Protein AF-A0A8S3GYL7-F1 (afdb_monomer)

Secondary structure (DSSP, 8-state):
------------SS---------PPTT----TT----TTSSS----HHHHHHHHHTTEE---S---HHHHHHHHHHHHTT-EE-SPPP---PPPPPS-S-EEEEPPTTSHHHHHHHHHHHHH-TT------EEEE-HHHHHHHHHHHHHHHHHSGGG---EEEEEEE--HHHHHHHHHH---GGGS-TT-TT-SS---BSSHHHHHTTS-TTSSS--EEEEEEE--

Solvent-accessible surface area (backbone atoms only — not comparable to full-atom values): 14310 Å² total; per-residue (Å²): 134,78,82,76,70,70,77,68,75,83,75,72,90,53,86,80,72,89,64,96,74,82,85,83,56,94,94,63,87,80,71,96,68,71,80,77,64,72,86,51,84,92,51,88,79,52,71,67,56,52,55,49,30,56,76,68,34,39,46,70,45,67,47,74,85,44,78,68,50,49,55,44,54,51,54,40,43,74,71,65,30,40,81,47,81,75,73,35,68,68,76,78,77,77,77,78,96,70,68,54,48,78,43,77,52,54,80,82,37,70,69,43,45,57,53,49,51,58,40,45,77,61,40,68,95,58,81,85,90,79,52,65,50,77,48,29,68,70,59,50,52,52,50,52,53,51,44,55,57,47,6,72,76,25,76,92,58,38,26,49,75,41,74,27,23,32,35,38,44,65,90,50,46,66,57,37,68,67,70,43,90,56,74,92,75,31,51,80,82,40,96,89,46,74,46,86,73,69,26,85,51,48,54,71,16,53,78,43,27,39,86,89,46,100,70,70,55,66,47,79,41,82,44,72,65,89

Radius of gyration: 22.15 Å; Cα contacts (8 Å, |Δi|>4): 224; chains: 1; bounding box: 51×46×62 Å

Nearest PDB structures (foldseek):
  8xpx-assembly1_A  TM=9.193E-01  e=4.518E-09  Homo sapiens
  2pqf-assembly3_C  TM=9.338E-01  e=8.080E-09  Homo sapiens
  2pqf-assembly8_B  TM=9.238E-01  e=9.807E-09  Homo sapiens
  2pqf-assembly8_D-3  TM=9.269E-01  e=2.271E-08  Homo sapiens
  2pqf-assembly7_F-2  TM=9.349E-01  e=3.569E-08  Homo sapiens

InterPro domains:
  IPR012317 Poly(ADP-ribose) polymerase, catalytic domain [PF00644] (109-226)
  IPR012317 Poly(ADP-ribose) polymerase, catalytic domain [PS51059] (86-226)
  IPR051712 Mono-ADP-ribosyltransferase and antiviral protein [PTHR45740] (99-226)

Organism: NCBI:txid392030

pLDDT: mean 70.89, std 21.78, range [25.23, 95.62]

Foldseek 3Di:
DDPPDQPDQCPPVDDPPPPVDDDDDPPDPDPPDDPDPCPDPPDDQDPVNVVVLVVVLEDEAAADDDPVNVVVVVVSVVVVHYYDDDHHHDPPDDPDDPQKDKDWDDCPDPVNVVVQVLCCVQPVVDDDPTDIDMDGPVVVVSVVVSLQVCLVVDPPSGLPKDWWKAAAEPVCVVVCSRPNDDQVPFDCPDPSHRDGDTHSRVVVRVVRWDPPDPDTDMDTDIDRRD

Structure (mmCIF, N/CA/C/O backbone):
data_AF-A0A8S3GYL7-F1
#
_entry.id   AF-A0A8S3GYL7-F1
#
loop_
_atom_site.group_PDB
_atom_site.id
_atom_site.type_symbol
_atom_site.label_atom_id
_atom_site.label_alt_id
_atom_site.label_comp_id
_atom_site.label_asym_id
_atom_site.label_entity_id
_atom_site.label_seq_id
_atom_site.pdbx_PDB_ins_code
_atom_site.Cartn_x
_atom_site.Cartn_y
_atom_site.Cartn_z
_atom_site.occupancy
_atom_site.B_iso_or_equiv
_atom_site.auth_seq_id
_atom_site.auth_comp_id
_atom_site.auth_asym_id
_atom_site.auth_atom_id
_atom_site.pdbx_PDB_model_num
ATOM 1 N N . MET A 1 1 ? 0.803 29.442 -0.361 1.00 32.25 1 MET A N 1
ATOM 2 C CA . MET A 1 1 ? -0.085 28.370 0.148 1.00 32.25 1 MET A CA 1
ATOM 3 C C . MET A 1 1 ? 0.409 27.165 -0.595 1.00 32.25 1 MET A C 1
ATOM 5 O O . MET A 1 1 ? 0.014 26.937 -1.732 1.00 32.25 1 MET A O 1
ATOM 9 N N . ASP A 1 2 ? 1.463 26.591 -0.039 1.00 25.23 2 ASP A N 1
ATOM 10 C CA . ASP A 1 2 ? 2.398 25.800 -0.818 1.00 25.23 2 ASP A CA 1
ATOM 11 C C . ASP A 1 2 ? 1.868 24.379 -0.804 1.00 25.23 2 ASP A C 1
ATOM 13 O O . ASP A 1 2 ? 1.655 23.789 0.256 1.00 25.23 2 ASP A O 1
ATOM 17 N N . LEU A 1 3 ? 1.523 23.897 -1.996 1.00 25.89 3 LEU A N 1
ATOM 18 C CA . LEU A 1 3 ? 1.109 22.525 -2.214 1.00 25.89 3 LEU A CA 1
ATOM 19 C C . LEU A 1 3 ? 2.332 21.658 -1.897 1.00 25.89 3 LEU A C 1
ATOM 21 O O . LEU A 1 3 ? 3.248 21.543 -2.706 1.00 25.89 3 LEU A O 1
ATOM 25 N N . ILE A 1 4 ? 2.375 21.115 -0.685 1.00 29.58 4 ILE A N 1
ATOM 26 C CA . ILE A 1 4 ? 3.320 20.064 -0.333 1.00 29.58 4 ILE A CA 1
ATOM 27 C C . ILE A 1 4 ? 2.782 18.814 -1.020 1.00 29.58 4 ILE A C 1
ATOM 29 O O . ILE A 1 4 ? 1.826 18.194 -0.552 1.00 29.58 4 ILE A O 1
ATOM 33 N N . GLU A 1 5 ? 3.333 18.499 -2.189 1.00 27.61 5 GLU A N 1
ATOM 34 C CA . GLU A 1 5 ? 3.148 17.178 -2.774 1.00 27.61 5 GLU A CA 1
ATOM 35 C C . GLU A 1 5 ? 3.729 16.161 -1.782 1.00 27.61 5 GLU A C 1
ATOM 37 O O . GLU A 1 5 ? 4.858 16.359 -1.320 1.00 27.61 5 GLU A O 1
ATOM 42 N N . PRO A 1 6 ? 2.995 15.098 -1.402 1.00 29.91 6 PRO A N 1
ATOM 43 C CA . PRO A 1 6 ? 3.592 14.024 -0.628 1.00 29.91 6 PRO A CA 1
ATOM 44 C C . PRO A 1 6 ? 4.775 13.522 -1.441 1.00 29.91 6 PRO A C 1
ATOM 46 O O . PRO A 1 6 ? 4.604 13.098 -2.585 1.00 29.91 6 PRO A O 1
ATOM 49 N N . HIS A 1 7 ? 5.970 13.670 -0.873 1.00 35.47 7 HIS A N 1
ATOM 50 C CA . HIS A 1 7 ? 7.217 13.379 -1.550 1.00 35.47 7 HIS A CA 1
ATOM 51 C C . HIS A 1 7 ? 7.164 11.919 -1.993 1.00 35.47 7 HIS A C 1
ATOM 53 O O . HIS A 1 7 ? 7.327 10.988 -1.201 1.00 35.47 7 HIS A O 1
ATOM 59 N N . THR A 1 8 ? 6.859 11.722 -3.276 1.00 31.64 8 THR A N 1
ATOM 60 C CA . THR A 1 8 ? 6.954 10.429 -3.931 1.00 31.64 8 THR A CA 1
ATOM 61 C C . THR A 1 8 ? 8.363 9.959 -3.645 1.00 31.64 8 THR A C 1
ATOM 63 O O . THR A 1 8 ? 9.315 10.715 -3.872 1.00 31.64 8 THR A O 1
ATOM 66 N N . ALA A 1 9 ? 8.493 8.761 -3.075 1.00 31.28 9 ALA A N 1
ATOM 67 C CA . ALA A 1 9 ? 9.788 8.156 -2.849 1.00 31.28 9 ALA A CA 1
ATOM 68 C C . ALA A 1 9 ? 10.647 8.395 -4.098 1.00 31.28 9 ALA A C 1
ATOM 70 O O . ALA A 1 9 ? 10.185 8.086 -5.200 1.00 31.28 9 ALA A O 1
ATOM 71 N N . LEU A 1 10 ? 11.834 8.997 -3.934 1.00 33.66 10 LEU A N 1
ATOM 72 C CA . LEU A 1 10 ? 12.863 9.097 -4.968 1.00 33.66 10 LEU A CA 1
ATOM 73 C C . LEU A 1 10 ? 13.193 7.680 -5.462 1.00 33.66 10 LEU A C 1
ATOM 75 O O . LEU A 1 10 ? 14.152 7.044 -5.051 1.00 33.66 10 LEU A O 1
ATOM 79 N N . THR A 1 11 ? 12.349 7.173 -6.348 1.00 34.12 11 THR A N 1
ATOM 80 C CA . THR A 1 11 ? 12.606 6.062 -7.261 1.00 34.12 11 THR A CA 1
ATOM 81 C C . THR A 1 11 ? 13.329 6.573 -8.511 1.00 34.12 11 THR A C 1
ATOM 83 O O . THR A 1 11 ? 13.674 5.800 -9.401 1.00 34.12 11 THR A O 1
ATOM 86 N N . HIS A 1 12 ? 13.602 7.881 -8.555 1.00 32.59 12 HIS A N 1
ATOM 87 C CA . HIS A 1 12 ? 14.299 8.583 -9.618 1.00 32.59 12 HIS A CA 1
ATOM 88 C C . HIS A 1 12 ? 15.778 8.812 -9.271 1.00 32.59 12 HIS A C 1
ATOM 90 O O . HIS A 1 12 ? 16.279 9.928 -9.324 1.00 32.59 12 HIS A O 1
ATOM 96 N N . ASP A 1 13 ? 16.508 7.741 -8.969 1.00 27.52 13 ASP A N 1
ATOM 97 C CA . ASP A 1 13 ? 17.937 7.640 -9.303 1.00 27.52 13 ASP A CA 1
ATOM 98 C C . ASP A 1 13 ? 18.134 7.112 -10.741 1.00 27.52 13 ASP A C 1
ATOM 100 O O . ASP A 1 13 ? 19.241 6.774 -11.162 1.00 27.52 13 ASP A O 1
ATOM 104 N N . ARG A 1 14 ? 17.050 7.028 -11.524 1.00 31.22 14 ARG A N 1
ATOM 105 C CA . ARG A 1 14 ? 17.022 6.361 -12.824 1.00 31.22 14 ARG A CA 1
ATOM 106 C C . ARG A 1 14 ? 16.594 7.312 -13.918 1.00 31.22 14 ARG A C 1
ATOM 108 O O . ARG A 1 14 ? 15.507 7.878 -13.891 1.00 31.22 14 ARG A O 1
ATOM 115 N N . ILE A 1 15 ? 17.481 7.431 -14.898 1.00 29.22 15 ILE A N 1
ATOM 116 C CA . ILE A 1 15 ? 17.220 8.023 -16.203 1.00 29.22 15 ILE A CA 1
ATOM 117 C C . ILE A 1 15 ? 15.979 7.334 -16.781 1.00 29.22 15 ILE A C 1
ATOM 119 O O . ILE A 1 15 ? 16.032 6.165 -17.171 1.00 29.22 15 ILE A O 1
ATOM 123 N N . ASP A 1 16 ? 14.865 8.059 -16.821 1.00 29.91 16 ASP A N 1
ATOM 124 C CA . ASP A 1 16 ? 13.657 7.638 -17.516 1.00 29.91 16 ASP A CA 1
ATOM 125 C C . ASP A 1 16 ? 13.911 7.754 -19.023 1.00 29.91 16 ASP A C 1
ATOM 127 O O . ASP A 1 16 ? 13.745 8.804 -19.653 1.00 29.91 16 ASP A O 1
ATOM 131 N N . PHE A 1 17 ? 14.392 6.668 -19.626 1.00 32.06 17 PHE A N 1
ATOM 132 C CA . PHE A 1 17 ? 14.281 6.533 -21.066 1.00 32.06 17 PHE A CA 1
ATOM 133 C C . PHE A 1 17 ? 12.813 6.295 -21.373 1.00 32.06 17 PHE A C 1
ATOM 135 O O . PHE A 1 17 ? 12.318 5.175 -21.244 1.00 32.06 17 PHE A O 1
ATOM 142 N N . ASN A 1 18 ? 12.144 7.345 -21.847 1.00 32.38 18 ASN A N 1
ATOM 143 C CA . ASN A 1 18 ? 10.814 7.271 -22.429 1.00 32.38 18 ASN A CA 1
ATOM 144 C C . ASN A 1 18 ? 10.828 6.349 -23.663 1.00 32.38 18 ASN A C 1
ATOM 146 O O . ASN A 1 18 ? 10.881 6.771 -24.821 1.00 32.38 18 ASN A O 1
ATOM 150 N N . LEU A 1 19 ? 10.797 5.047 -23.406 1.00 35.66 19 LEU A N 1
ATOM 151 C CA . LEU A 1 19 ? 10.723 3.991 -24.393 1.00 35.66 19 LEU A CA 1
ATOM 152 C C . LEU A 1 19 ? 9.333 3.373 -24.416 1.00 35.66 19 LEU A C 1
ATOM 154 O O . LEU A 1 19 ? 9.230 2.274 -24.924 1.00 35.66 19 LEU A O 1
ATOM 158 N N . ASN A 1 20 ? 8.266 4.056 -23.983 1.00 31.64 20 ASN A N 1
ATOM 159 C CA . ASN A 1 20 ? 6.863 3.840 -24.397 1.00 31.64 20 ASN A CA 1
ATOM 160 C C . ASN A 1 20 ? 6.513 2.413 -24.875 1.00 31.64 20 ASN A C 1
ATOM 162 O O . ASN A 1 20 ? 6.074 2.192 -26.008 1.00 31.64 20 ASN A O 1
ATOM 166 N N . ASN A 1 21 ? 6.816 1.431 -24.041 1.00 35.00 21 ASN A N 1
ATOM 167 C CA . ASN A 1 21 ? 6.698 0.005 -24.262 1.00 35.00 21 ASN A CA 1
ATOM 168 C C . ASN A 1 21 ? 6.067 -0.502 -23.000 1.00 35.00 21 ASN A C 1
ATOM 170 O O . ASN A 1 21 ? 6.659 -0.249 -21.963 1.00 35.00 21 ASN A O 1
ATOM 174 N N . LEU A 1 22 ? 4.944 -1.197 -23.094 1.00 30.77 22 LEU A N 1
ATOM 175 C CA . LEU A 1 22 ? 4.591 -2.359 -22.279 1.00 30.77 22 LEU A CA 1
ATOM 176 C C . LEU A 1 22 ? 3.083 -2.557 -22.407 1.00 30.77 22 LEU A C 1
ATOM 178 O O . LEU A 1 22 ? 2.284 -1.699 -22.048 1.00 30.77 22 LEU A O 1
ATOM 182 N N . TYR A 1 23 ? 2.709 -3.713 -22.938 1.00 34.12 23 TYR A N 1
ATOM 183 C CA . TYR A 1 23 ? 1.432 -4.335 -22.622 1.00 34.12 23 TYR A CA 1
ATOM 184 C C . TYR A 1 23 ? 1.728 -5.499 -21.655 1.00 34.12 23 TYR A C 1
ATOM 186 O O . TYR A 1 23 ? 2.838 -6.042 -21.645 1.00 34.12 23 TYR A O 1
ATOM 194 N N . VAL A 1 24 ? 0.741 -5.857 -20.835 1.00 31.69 24 VAL A N 1
ATOM 195 C CA . VAL A 1 24 ? 0.846 -6.824 -19.730 1.00 31.69 24 VAL A CA 1
ATOM 196 C C . VAL A 1 24 ? 0.294 -8.189 -20.157 1.00 31.69 24 VAL A C 1
ATOM 198 O O . VAL A 1 24 ? -0.783 -8.263 -20.750 1.00 31.69 24 VAL A O 1
ATOM 201 N N . LYS A 1 25 ? 0.985 -9.286 -19.806 1.00 32.44 25 LYS A N 1
ATOM 202 C CA . LYS A 1 25 ? 0.444 -10.656 -19.883 1.00 32.44 25 LYS A CA 1
ATOM 203 C C . LYS A 1 25 ? -0.016 -11.101 -18.492 1.00 32.44 25 LYS A C 1
ATOM 205 O O . LYS A 1 25 ? 0.703 -10.941 -17.509 1.00 32.44 25 LYS A O 1
ATOM 210 N N . ARG A 1 26 ? -1.220 -11.675 -18.406 1.00 33.06 26 ARG A N 1
ATOM 211 C CA . ARG A 1 26 ? -1.809 -12.187 -17.155 1.00 33.06 26 ARG A CA 1
ATOM 212 C C . ARG A 1 26 ? -0.868 -13.220 -16.513 1.00 33.06 26 ARG A C 1
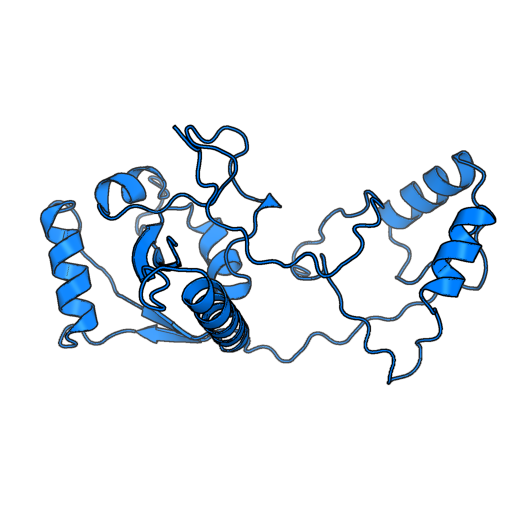ATOM 214 O O . ARG A 1 26 ? -0.527 -14.203 -17.165 1.00 33.06 26 ARG A O 1
ATOM 221 N N . GLY A 1 27 ? -0.457 -12.985 -15.265 1.00 35.78 27 GLY A N 1
ATOM 222 C CA . GLY A 1 27 ? 0.468 -13.847 -14.509 1.00 35.78 27 GLY A CA 1
ATOM 223 C C . GLY A 1 27 ? 1.942 -13.413 -14.518 1.00 35.78 27 GLY A C 1
ATOM 224 O O . GLY A 1 27 ? 2.747 -14.039 -13.841 1.00 35.78 27 GLY A O 1
ATOM 225 N N . PHE A 1 28 ? 2.292 -12.343 -15.239 1.00 35.03 28 PHE A N 1
ATOM 226 C CA . PHE A 1 28 ? 3.617 -11.709 -15.224 1.00 35.03 28 PHE A CA 1
ATOM 227 C C . PHE A 1 28 ? 3.469 -10.240 -14.810 1.00 35.03 28 PHE A C 1
ATOM 229 O O . PHE A 1 28 ? 3.499 -9.327 -15.633 1.00 35.03 28 PHE A O 1
ATOM 236 N N . THR A 1 29 ? 3.249 -10.000 -13.524 1.00 35.56 29 THR A N 1
ATOM 237 C CA . THR A 1 29 ? 3.203 -8.651 -12.950 1.00 35.56 29 THR A CA 1
ATOM 238 C C . THR A 1 29 ? 4.415 -8.475 -12.058 1.00 35.56 29 THR A C 1
ATOM 240 O O . THR A 1 29 ? 4.364 -8.962 -10.933 1.00 35.56 29 THR A O 1
ATOM 243 N N . ARG A 1 30 ? 5.490 -7.837 -12.570 1.00 35.19 30 ARG A N 1
ATOM 244 C CA . ARG A 1 30 ? 6.454 -7.039 -11.769 1.00 35.19 30 ARG A CA 1
ATOM 245 C C . ARG A 1 30 ? 7.629 -6.357 -12.503 1.00 35.19 30 ARG A C 1
ATOM 247 O O . ARG A 1 30 ? 8.610 -6.012 -11.861 1.00 35.19 30 ARG A O 1
ATOM 254 N N . GLU A 1 31 ? 7.582 -6.109 -13.813 1.00 38.00 31 GLU A N 1
ATOM 255 C CA . GLU A 1 31 ? 8.812 -5.724 -14.549 1.00 38.00 31 GLU A CA 1
ATOM 256 C C . GLU A 1 31 ? 8.799 -4.339 -15.198 1.00 38.00 31 GLU A C 1
ATOM 258 O O . GLU A 1 31 ? 9.420 -4.119 -16.232 1.00 38.00 31 GLU A O 1
ATOM 263 N N . LEU A 1 32 ? 8.183 -3.353 -14.550 1.00 31.11 32 LEU A N 1
ATOM 264 C CA . LEU A 1 32 ? 8.436 -1.941 -14.871 1.00 31.11 32 LEU A CA 1
ATOM 265 C C . LEU A 1 32 ? 9.698 -1.403 -14.169 1.00 31.11 32 LEU A C 1
ATOM 267 O O . LEU A 1 32 ? 9.751 -0.277 -13.693 1.00 31.11 32 LEU A O 1
ATOM 271 N N . GLY A 1 33 ? 10.726 -2.240 -14.096 1.00 33.81 33 GLY A N 1
ATOM 272 C CA . GLY A 1 33 ? 11.957 -1.946 -13.380 1.00 33.81 33 GLY A CA 1
ATOM 273 C C . GLY A 1 33 ? 12.752 -3.210 -13.107 1.00 33.81 33 GLY A C 1
ATOM 274 O O . GLY A 1 33 ? 13.128 -3.457 -11.965 1.00 33.81 33 GLY A O 1
ATOM 275 N N . GLN A 1 34 ? 13.001 -4.041 -14.122 1.00 34.59 34 GLN A N 1
ATOM 276 C CA . GLN A 1 34 ? 14.020 -5.070 -13.943 1.00 34.59 34 GLN A CA 1
ATOM 277 C C . GLN A 1 34 ? 15.382 -4.390 -13.777 1.00 34.59 34 GLN A C 1
ATOM 279 O O . GLN A 1 34 ? 15.879 -3.711 -14.673 1.00 34.59 34 GLN A O 1
ATOM 284 N N . ARG A 1 35 ? 15.977 -4.578 -12.596 1.00 35.44 35 ARG A N 1
ATOM 285 C CA . ARG A 1 35 ? 17.427 -4.533 -12.428 1.00 35.44 35 ARG A CA 1
ATOM 286 C C . ARG A 1 35 ? 17.958 -5.766 -13.150 1.00 35.44 35 ARG A C 1
ATOM 288 O O . ARG A 1 35 ? 17.679 -6.880 -12.720 1.00 35.44 35 ARG A O 1
ATOM 295 N N . ILE A 1 36 ? 18.646 -5.560 -14.265 1.00 37.59 36 ILE A N 1
ATOM 296 C CA . ILE A 1 36 ? 19.440 -6.622 -14.871 1.00 37.59 36 ILE A CA 1
ATOM 297 C C . ILE A 1 36 ? 20.668 -6.774 -13.977 1.00 37.59 36 ILE A C 1
ATOM 299 O O . ILE A 1 36 ? 21.385 -5.798 -13.753 1.00 37.59 36 ILE A O 1
ATOM 303 N N . ASP A 1 37 ? 20.866 -7.962 -13.413 1.00 37.62 37 ASP A N 1
ATOM 304 C CA . ASP A 1 37 ? 22.111 -8.282 -12.729 1.00 37.62 37 ASP A CA 1
ATOM 305 C C . ASP A 1 37 ? 23.215 -8.387 -13.790 1.00 37.62 37 ASP A C 1
ATOM 307 O O . ASP A 1 37 ? 23.226 -9.307 -14.604 1.00 37.62 37 ASP A O 1
ATOM 311 N N . LEU A 1 38 ? 24.100 -7.387 -13.833 1.00 39.56 38 LEU A N 1
ATOM 312 C CA . LEU A 1 38 ? 25.209 -7.323 -14.791 1.00 39.56 38 LEU A CA 1
ATOM 313 C C . LEU A 1 38 ? 26.331 -8.324 -14.455 1.00 39.56 38 LEU A C 1
ATOM 315 O O . LEU A 1 38 ? 27.300 -8.409 -15.208 1.00 39.56 38 LEU A O 1
ATOM 319 N N . SER A 1 39 ? 26.244 -9.035 -13.324 1.00 38.00 39 SER A N 1
ATOM 320 C CA . SER A 1 39 ? 27.284 -9.962 -12.866 1.00 38.00 39 SER A CA 1
ATOM 321 C C . SER A 1 39 ? 27.134 -11.388 -13.402 1.00 38.00 39 SER A C 1
ATOM 323 O O . SER A 1 39 ? 28.126 -12.118 -13.424 1.00 38.00 39 SER A O 1
ATOM 325 N N . GLU A 1 40 ? 25.954 -11.773 -13.905 1.00 40.22 40 GLU A N 1
ATOM 326 C CA . GLU A 1 40 ? 25.739 -13.096 -14.495 1.00 40.22 40 GLU A CA 1
ATOM 327 C C . GLU A 1 40 ? 25.497 -13.025 -16.011 1.00 40.22 40 GLU A C 1
ATOM 329 O O . GLU A 1 40 ? 24.629 -12.280 -16.484 1.00 40.22 40 GLU A O 1
ATOM 334 N N . PRO A 1 41 ? 26.250 -13.797 -16.819 1.00 41.28 41 PRO A N 1
ATOM 335 C CA . PRO A 1 41 ? 25.974 -13.905 -18.231 1.00 41.28 41 PRO A CA 1
ATOM 336 C C . PRO A 1 41 ? 24.605 -14.569 -18.464 1.00 41.28 41 PRO A C 1
ATOM 338 O O . PRO A 1 41 ? 24.260 -15.555 -17.817 1.00 41.28 41 PRO A O 1
ATOM 341 N N . PRO A 1 42 ? 23.851 -14.077 -19.451 1.00 43.84 42 PRO A N 1
ATOM 342 C CA . PRO A 1 42 ? 24.367 -13.275 -20.543 1.00 43.84 42 PRO A CA 1
ATOM 343 C C . PRO A 1 42 ? 23.954 -11.824 -20.319 1.00 43.84 42 PRO A C 1
ATOM 345 O O . PRO A 1 42 ? 22.807 -11.454 -20.554 1.00 43.84 42 PRO A O 1
ATOM 348 N N . CYS A 1 43 ? 24.884 -10.978 -19.892 1.00 49.59 43 CYS A N 1
ATOM 349 C CA . CYS A 1 43 ? 24.651 -9.548 -19.881 1.00 49.59 43 CYS A CA 1
ATOM 350 C C . CYS A 1 43 ? 25.903 -8.811 -20.340 1.00 49.59 43 CYS A C 1
ATOM 352 O O . CYS A 1 43 ? 26.947 -8.873 -19.700 1.00 49.59 43 CYS A O 1
ATOM 354 N N . SER A 1 44 ? 25.813 -8.124 -21.475 1.00 50.41 44 SER A N 1
ATOM 355 C CA . SER A 1 44 ? 26.875 -7.228 -21.933 1.00 50.41 44 SER A CA 1
ATOM 356 C C . SER A 1 44 ? 26.287 -6.071 -22.740 1.00 50.41 44 SER A C 1
ATOM 358 O O . SER A 1 44 ? 26.599 -5.898 -23.917 1.00 50.41 44 SER A O 1
ATOM 360 N N . ILE A 1 45 ? 25.366 -5.314 -22.144 1.00 51.81 45 ILE A N 1
ATOM 361 C CA . ILE A 1 45 ? 24.947 -4.032 -22.718 1.00 51.81 45 ILE A CA 1
ATOM 362 C C . ILE A 1 45 ? 25.206 -2.970 -21.659 1.00 51.81 45 ILE A C 1
ATOM 364 O O . ILE A 1 45 ? 24.482 -2.891 -20.667 1.00 51.81 45 ILE A O 1
ATOM 368 N N . GLN A 1 46 ? 26.271 -2.195 -21.850 1.00 53.16 46 GLN A N 1
ATOM 369 C CA . GLN A 1 46 ? 26.577 -1.049 -21.002 1.00 53.16 46 GLN A CA 1
ATOM 370 C C . GLN A 1 46 ? 25.647 0.116 -21.361 1.00 53.16 46 GLN A C 1
ATOM 372 O O . GLN A 1 46 ? 25.136 0.202 -22.478 1.00 53.16 46 GLN A O 1
ATOM 377 N N . LEU A 1 47 ? 25.424 1.039 -20.423 1.00 51.19 47 LEU A N 1
ATOM 378 C CA . LEU A 1 47 ? 24.612 2.236 -20.679 1.00 51.19 47 LEU A CA 1
ATOM 379 C C . LEU A 1 47 ? 25.147 3.038 -21.877 1.00 51.19 47 LEU A C 1
ATOM 381 O O . LEU A 1 47 ? 24.362 3.530 -22.688 1.00 51.19 47 LEU A O 1
ATOM 385 N N . ASP A 1 48 ? 26.470 3.111 -22.011 1.00 58.88 48 ASP A N 1
ATOM 386 C CA . ASP A 1 48 ? 27.136 3.766 -23.135 1.00 58.88 48 ASP A CA 1
ATOM 387 C C . ASP A 1 48 ? 26.776 3.105 -24.473 1.00 58.88 48 ASP A C 1
ATOM 389 O O . ASP A 1 48 ? 26.445 3.807 -25.430 1.00 58.88 48 ASP A O 1
ATOM 393 N N . ASP A 1 49 ? 26.707 1.769 -24.516 1.00 59.47 49 ASP A N 1
ATOM 394 C CA . ASP A 1 49 ? 26.288 1.021 -25.707 1.00 59.47 49 ASP A CA 1
ATOM 395 C C . ASP A 1 49 ? 24.830 1.336 -26.084 1.00 59.47 49 ASP A C 1
ATOM 397 O O . ASP A 1 49 ? 24.509 1.489 -27.261 1.00 59.47 49 ASP A O 1
ATOM 401 N N . ILE A 1 50 ? 23.937 1.501 -25.097 1.00 61.25 50 ILE A N 1
ATOM 402 C CA . ILE A 1 50 ? 22.528 1.872 -25.336 1.00 61.25 50 ILE A CA 1
ATOM 403 C C . ILE A 1 50 ? 22.436 3.274 -25.938 1.00 61.25 50 ILE A C 1
ATOM 405 O O . ILE A 1 50 ? 21.685 3.504 -26.891 1.00 61.25 50 ILE A O 1
ATOM 409 N N . VAL A 1 51 ? 23.183 4.229 -25.379 1.00 62.09 51 VAL A N 1
ATOM 410 C CA . VAL A 1 51 ? 23.204 5.613 -25.868 1.00 62.09 51 VAL A CA 1
ATOM 411 C C . VAL A 1 51 ? 23.749 5.663 -27.293 1.00 62.09 51 VAL A C 1
ATOM 413 O O . VAL A 1 51 ? 23.187 6.362 -28.144 1.00 62.09 51 VAL A O 1
ATOM 416 N N . GLU A 1 52 ? 24.810 4.912 -27.580 1.00 68.75 52 GLU A N 1
ATOM 417 C CA . GLU A 1 52 ? 25.341 4.787 -28.932 1.00 68.75 52 GLU A CA 1
ATOM 418 C C . GLU A 1 52 ? 24.348 4.140 -29.900 1.00 68.75 52 GLU A C 1
ATOM 420 O O . GLU A 1 52 ? 24.145 4.677 -30.993 1.00 68.75 52 GLU A O 1
ATOM 425 N N . ASP A 1 53 ? 23.698 3.044 -29.509 1.00 71.06 53 ASP A N 1
ATOM 426 C CA . ASP A 1 53 ? 22.706 2.348 -30.331 1.00 71.06 53 ASP A CA 1
ATOM 427 C C . ASP A 1 53 ? 21.536 3.289 -30.672 1.00 71.06 53 ASP A C 1
ATOM 429 O O . ASP A 1 53 ? 21.132 3.388 -31.833 1.00 71.06 53 ASP A O 1
ATOM 433 N N . ILE A 1 54 ? 21.039 4.077 -29.709 1.00 69.75 54 ILE A N 1
ATOM 434 C CA . ILE A 1 54 ? 19.990 5.082 -29.955 1.00 69.75 54 ILE A CA 1
ATOM 435 C C . ILE A 1 54 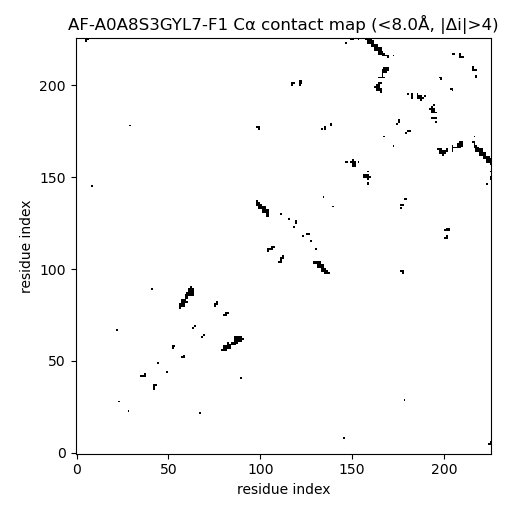? 20.467 6.137 -30.959 1.00 69.75 54 ILE A C 1
ATOM 437 O O . ILE A 1 54 ? 19.742 6.441 -31.911 1.00 69.75 54 ILE A O 1
ATOM 441 N N . ARG A 1 55 ? 21.681 6.679 -30.783 1.00 71.62 55 ARG A N 1
ATOM 442 C CA . ARG A 1 55 ? 22.269 7.681 -31.695 1.00 71.62 55 ARG A CA 1
ATOM 443 C C . ARG A 1 55 ? 22.449 7.137 -33.112 1.00 71.62 55 ARG A C 1
ATOM 445 O O . ARG A 1 55 ? 22.267 7.875 -34.078 1.00 71.62 55 ARG A O 1
ATOM 452 N N . LYS A 1 56 ? 22.777 5.850 -33.240 1.00 76.44 56 LYS A N 1
ATOM 453 C CA . LYS A 1 56 ? 22.968 5.145 -34.517 1.00 76.44 56 LYS A CA 1
ATOM 454 C C . LYS A 1 56 ? 21.657 4.643 -35.133 1.00 76.44 56 LYS A C 1
ATOM 456 O O . LYS A 1 56 ? 21.701 4.026 -36.197 1.00 76.44 56 LYS A O 1
ATOM 461 N N . TYR A 1 57 ? 20.505 4.909 -34.507 1.00 75.88 57 TYR A N 1
ATOM 462 C CA . TYR A 1 57 ? 19.209 4.344 -34.893 1.00 75.88 57 TYR A CA 1
ATOM 463 C C . TYR A 1 57 ? 19.264 2.809 -34.958 1.00 75.88 57 TYR A C 1
ATOM 465 O O . TYR A 1 57 ? 18.907 2.184 -35.957 1.00 75.88 57 TYR A O 1
ATOM 473 N N . GLN A 1 58 ? 19.743 2.177 -33.893 1.00 77.56 58 GLN A N 1
ATOM 474 C CA . GLN A 1 58 ? 19.887 0.730 -33.763 1.00 77.56 58 GLN A CA 1
ATOM 475 C C . GLN A 1 58 ? 19.078 0.198 -32.572 1.00 77.56 58 GLN A C 1
ATOM 477 O O . GLN A 1 58 ? 18.746 0.938 -31.647 1.00 77.56 58 GLN A O 1
ATOM 482 N N . PHE A 1 59 ? 18.689 -1.079 -32.620 1.00 70.88 59 PHE A N 1
ATOM 483 C CA . PHE A 1 59 ? 18.032 -1.764 -31.502 1.00 70.88 59 PHE A CA 1
ATOM 484 C C . PHE A 1 59 ? 18.363 -3.258 -31.461 1.00 70.88 59 PHE A C 1
ATOM 486 O O . PHE A 1 59 ? 18.554 -3.891 -32.497 1.00 70.88 59 PHE A O 1
ATOM 493 N N . ARG A 1 60 ? 18.356 -3.841 -30.262 1.00 73.12 60 ARG A N 1
ATOM 494 C CA . ARG A 1 60 ? 18.495 -5.286 -30.015 1.00 73.12 60 ARG A CA 1
ATOM 495 C C . ARG A 1 60 ? 17.180 -5.846 -29.482 1.00 73.12 60 ARG A C 1
ATOM 497 O O . ARG A 1 60 ? 16.428 -5.135 -28.817 1.00 73.12 60 ARG A O 1
ATOM 504 N N . ILE A 1 61 ? 16.895 -7.115 -29.761 1.00 70.25 61 ILE A N 1
ATOM 505 C CA . ILE A 1 61 ? 15.749 -7.817 -29.168 1.00 70.25 61 ILE A CA 1
ATOM 506 C C . ILE A 1 61 ? 16.271 -8.631 -27.989 1.00 70.25 61 ILE A C 1
ATOM 508 O O . ILE A 1 61 ? 17.085 -9.523 -28.185 1.00 70.25 61 ILE A O 1
ATOM 512 N N . LEU A 1 62 ? 15.807 -8.315 -26.779 1.00 62.59 62 LEU A N 1
ATOM 513 C CA . LEU A 1 62 ? 16.280 -8.933 -25.530 1.00 62.59 62 LEU A CA 1
ATOM 514 C C . LEU A 1 62 ? 15.234 -9.828 -24.850 1.00 62.59 62 LEU A C 1
ATOM 516 O O . LEU A 1 62 ? 15.428 -10.264 -23.720 1.00 62.59 62 LEU A O 1
ATOM 520 N N . ARG A 1 63 ? 14.101 -10.070 -25.516 1.00 57.62 63 ARG A N 1
ATOM 521 C CA . ARG A 1 63 ? 13.022 -10.929 -25.015 1.00 57.62 63 ARG A CA 1
ATOM 522 C C . ARG A 1 63 ? 12.403 -11.750 -26.147 1.00 57.62 63 ARG A C 1
ATOM 524 O O . ARG A 1 63 ? 12.517 -11.341 -27.305 1.00 57.62 63 ARG A O 1
ATOM 531 N N . PRO A 1 64 ? 11.697 -12.853 -25.834 1.00 63.53 64 PRO A N 1
ATOM 532 C CA . PRO A 1 64 ? 10.970 -13.632 -26.831 1.00 63.53 64 PRO A CA 1
ATOM 533 C C . PRO A 1 64 ? 10.057 -12.767 -27.711 1.00 63.53 64 PRO A C 1
ATOM 535 O O . PRO A 1 64 ? 9.390 -11.847 -27.222 1.00 63.53 64 PRO A O 1
ATOM 538 N N . ILE A 1 65 ? 10.034 -13.074 -29.010 1.00 67.62 65 ILE A N 1
ATOM 539 C CA . ILE A 1 65 ? 9.191 -12.390 -29.992 1.00 67.62 65 ILE A CA 1
ATOM 540 C C . ILE A 1 65 ? 7.758 -12.901 -29.826 1.00 67.62 65 ILE A C 1
ATOM 542 O O . ILE A 1 65 ? 7.440 -14.039 -30.157 1.00 67.62 65 ILE A O 1
ATOM 546 N N . ASP A 1 66 ? 6.908 -12.048 -29.265 1.00 64.56 66 ASP A N 1
ATOM 547 C CA . ASP A 1 66 ? 5.459 -12.211 -29.232 1.00 64.56 66 ASP A CA 1
ATOM 548 C C . ASP A 1 66 ? 4.795 -11.215 -30.201 1.00 64.56 66 ASP A C 1
ATOM 550 O O . ASP A 1 66 ? 5.453 -10.321 -30.737 1.00 64.56 66 ASP A O 1
ATOM 554 N N . LYS A 1 67 ? 3.477 -11.338 -30.401 1.00 59.66 67 LYS A N 1
ATOM 555 C CA . LYS A 1 67 ? 2.699 -10.497 -31.331 1.00 59.66 67 LYS A CA 1
ATOM 556 C C . LYS A 1 67 ? 2.949 -8.988 -31.163 1.00 59.66 67 LYS A C 1
ATOM 558 O O . LYS A 1 67 ? 2.966 -8.236 -32.129 1.00 59.66 67 LYS A O 1
ATOM 563 N N . PHE A 1 68 ? 3.158 -8.525 -29.939 1.00 51.62 68 PHE A N 1
ATOM 564 C CA . PHE A 1 68 ? 3.343 -7.103 -29.658 1.00 51.62 68 PHE A CA 1
ATOM 565 C C . PHE A 1 68 ? 4.800 -6.669 -29.844 1.00 51.62 68 PHE A C 1
ATOM 567 O O . PHE A 1 68 ? 5.074 -5.535 -30.244 1.00 51.62 68 PHE A O 1
ATOM 574 N N . MET A 1 69 ? 5.752 -7.567 -29.579 1.00 63.69 69 MET A N 1
ATOM 575 C CA . MET A 1 69 ? 7.146 -7.359 -29.953 1.00 63.69 69 MET A CA 1
ATOM 576 C C . MET A 1 69 ? 7.284 -7.244 -31.477 1.00 63.69 69 MET A C 1
ATOM 578 O O . MET A 1 69 ? 7.992 -6.356 -31.947 1.00 63.69 69 MET A O 1
ATOM 582 N N . GLU A 1 70 ? 6.550 -8.046 -32.252 1.00 74.25 70 GLU A N 1
ATOM 583 C CA . GLU A 1 70 ? 6.480 -7.923 -33.717 1.00 74.25 70 GLU A CA 1
ATOM 584 C C . GLU A 1 70 ? 5.966 -6.544 -34.153 1.00 74.25 70 GLU A C 1
ATOM 586 O O . GLU A 1 70 ? 6.638 -5.847 -34.920 1.00 74.25 70 GLU A O 1
ATOM 591 N N . GLU A 1 71 ? 4.832 -6.093 -33.604 1.00 70.88 71 GLU A N 1
ATOM 592 C CA . GLU A 1 71 ? 4.272 -4.757 -33.869 1.00 70.88 71 GLU A CA 1
ATOM 593 C C . GLU A 1 71 ? 5.285 -3.641 -33.570 1.00 70.88 71 GLU A C 1
ATOM 595 O O . GLU A 1 71 ? 5.377 -2.630 -34.282 1.00 70.88 71 GLU A O 1
ATOM 600 N N . ARG A 1 72 ? 6.107 -3.827 -32.537 1.00 58.03 72 ARG A N 1
ATOM 601 C CA . ARG A 1 72 ? 7.132 -2.858 -32.177 1.00 58.03 72 ARG A CA 1
ATOM 602 C C . ARG A 1 72 ? 8.356 -2.891 -33.071 1.00 58.03 72 ARG A C 1
ATOM 604 O O . ARG A 1 72 ? 8.854 -1.821 -33.424 1.00 58.03 72 ARG A O 1
ATOM 611 N N . ILE A 1 73 ? 8.838 -4.070 -33.439 1.00 73.25 73 ILE A N 1
ATOM 612 C CA . ILE A 1 73 ? 9.914 -4.217 -34.421 1.00 73.25 73 ILE A CA 1
ATOM 613 C C . ILE A 1 73 ? 9.512 -3.476 -35.699 1.00 73.25 73 ILE A C 1
ATOM 615 O O . ILE A 1 73 ? 10.297 -2.692 -36.234 1.00 73.25 73 ILE A O 1
ATOM 619 N N . VAL A 1 74 ? 8.255 -3.629 -36.128 1.00 80.56 74 VAL A N 1
ATOM 620 C CA . VAL A 1 74 ? 7.685 -2.893 -37.263 1.00 80.56 74 VAL A CA 1
ATOM 621 C C . VAL A 1 74 ? 7.687 -1.380 -37.013 1.00 80.56 74 VAL A C 1
ATOM 623 O O . VAL A 1 74 ? 8.159 -0.619 -37.860 1.00 80.56 74 VAL A O 1
ATOM 626 N N . LYS A 1 75 ? 7.227 -0.914 -35.844 1.00 75.12 75 LYS A N 1
ATOM 627 C CA . LYS A 1 75 ? 7.229 0.518 -35.479 1.00 75.12 75 LYS A CA 1
ATOM 628 C C . LYS A 1 75 ? 8.635 1.129 -35.473 1.00 75.12 75 LYS A C 1
ATOM 630 O O . LYS A 1 75 ? 8.798 2.251 -35.951 1.00 75.12 75 LYS A O 1
ATOM 635 N N . MET A 1 76 ? 9.623 0.422 -34.929 1.00 71.25 76 MET A N 1
ATOM 636 C CA . MET A 1 76 ? 11.023 0.854 -34.866 1.00 71.25 76 MET A CA 1
ATOM 637 C C . MET A 1 76 ? 11.626 0.928 -36.271 1.00 71.25 76 MET A C 1
ATOM 639 O O . MET A 1 76 ? 12.152 1.973 -36.650 1.00 71.25 76 MET A O 1
ATOM 643 N N . LYS A 1 77 ? 11.432 -0.114 -37.090 1.00 81.75 77 LYS A N 1
ATOM 644 C CA . LYS A 1 77 ? 11.856 -0.128 -38.499 1.00 81.75 77 LYS A CA 1
ATOM 645 C C . LYS A 1 77 ? 11.233 1.014 -39.303 1.00 81.75 77 LYS A C 1
ATOM 647 O O . LYS A 1 77 ? 11.935 1.695 -40.042 1.00 81.75 77 LYS A O 1
ATOM 652 N N . ARG A 1 78 ? 9.944 1.310 -39.091 1.00 82.62 78 ARG A N 1
ATOM 653 C CA . ARG A 1 78 ? 9.260 2.460 -39.717 1.00 82.62 78 ARG A CA 1
ATOM 654 C C . ARG A 1 78 ? 9.874 3.810 -39.325 1.00 82.62 78 ARG A C 1
ATOM 656 O O . ARG A 1 78 ? 9.790 4.759 -40.093 1.00 82.62 78 ARG A O 1
ATOM 663 N N . ARG A 1 79 ? 10.483 3.904 -38.141 1.00 76.25 79 ARG A N 1
ATOM 664 C CA . ARG A 1 79 ? 11.192 5.097 -37.645 1.00 76.25 79 ARG A CA 1
ATOM 665 C C . ARG A 1 79 ? 12.666 5.143 -38.070 1.00 76.25 79 ARG A C 1
ATOM 667 O O . ARG A 1 79 ? 13.409 5.968 -37.556 1.00 76.25 79 ARG A O 1
ATOM 674 N N . GLY A 1 80 ? 13.090 4.257 -38.971 1.00 81.19 80 GLY A N 1
ATOM 675 C CA . GLY A 1 80 ? 14.465 4.192 -39.467 1.00 81.19 80 GLY A CA 1
ATOM 676 C C . GLY A 1 80 ? 15.426 3.402 -38.579 1.00 81.19 80 GLY A C 1
ATOM 677 O O . GLY A 1 80 ? 16.603 3.310 -38.915 1.00 81.19 80 GLY A O 1
ATOM 678 N N . TYR A 1 81 ? 14.947 2.800 -37.484 1.00 84.25 81 TYR A N 1
ATOM 679 C CA . TYR A 1 81 ? 15.800 1.993 -36.619 1.00 84.25 81 TYR A CA 1
ATOM 680 C C . TYR A 1 81 ? 16.108 0.623 -37.238 1.00 84.25 81 TYR A C 1
ATOM 682 O O . TYR A 1 81 ? 15.224 -0.038 -37.792 1.00 84.25 81 TYR A O 1
ATOM 690 N N . LYS A 1 82 ? 17.349 0.157 -37.092 1.00 83.56 82 LY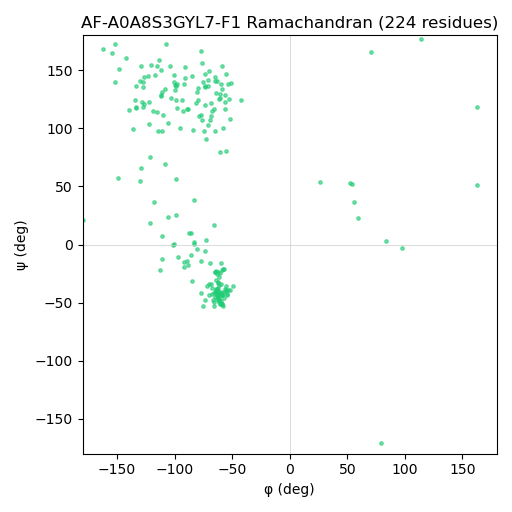S A N 1
ATOM 691 C CA . LYS A 1 82 ? 17.831 -1.138 -37.590 1.00 83.56 82 LYS A CA 1
ATOM 692 C C . LYS A 1 82 ? 18.064 -2.112 -36.444 1.00 83.56 82 LYS A C 1
ATOM 694 O O . LYS A 1 82 ? 18.679 -1.763 -35.443 1.00 83.56 82 LYS A O 1
ATOM 699 N N . GLN A 1 83 ? 17.590 -3.342 -36.607 1.00 78.69 83 GLN A N 1
ATOM 700 C CA . GLN A 1 83 ? 17.898 -4.393 -35.647 1.00 78.69 83 GLN A CA 1
ATOM 701 C C . GLN A 1 83 ? 19.373 -4.781 -35.777 1.00 78.69 83 GLN A C 1
ATOM 703 O O . GLN A 1 83 ? 19.857 -4.953 -36.897 1.00 78.69 83 GLN A O 1
ATOM 708 N N . ILE A 1 84 ? 20.059 -4.944 -34.652 1.00 77.62 84 ILE A N 1
ATOM 709 C CA . ILE A 1 84 ? 21.419 -5.472 -34.577 1.00 77.62 84 ILE A CA 1
ATOM 710 C C . ILE A 1 84 ? 21.448 -6.695 -33.656 1.00 77.62 84 ILE A C 1
ATOM 712 O O . ILE A 1 84 ? 20.728 -6.747 -32.659 1.00 77.62 84 ILE A O 1
ATOM 716 N N . GLY A 1 85 ? 22.290 -7.670 -33.997 1.00 74.38 85 GLY A N 1
ATOM 717 C CA . GLY A 1 85 ? 22.410 -8.929 -33.263 1.00 74.38 85 GLY A CA 1
ATOM 718 C C . GLY A 1 85 ? 21.204 -9.866 -33.401 1.00 74.38 85 GLY A C 1
ATOM 719 O O . GLY A 1 85 ? 20.119 -9.485 -33.855 1.00 74.38 85 GLY A O 1
ATOM 720 N N . GLU A 1 86 ? 21.420 -11.112 -32.988 1.00 69.94 86 GLU A N 1
ATOM 721 C CA . GLU A 1 86 ? 20.361 -12.115 -32.904 1.00 69.94 86 GLU A CA 1
ATOM 722 C C . GLU A 1 86 ? 19.436 -11.840 -31.707 1.00 69.94 86 GLU A C 1
ATOM 724 O O . GLU A 1 86 ? 19.902 -11.341 -30.675 1.00 69.94 86 GLU A O 1
ATOM 729 N N . PRO A 1 87 ? 18.129 -12.151 -31.815 1.00 68.12 87 PRO A N 1
ATOM 730 C CA . PRO A 1 87 ? 17.210 -12.062 -30.692 1.00 68.12 87 PRO A CA 1
ATOM 731 C C . PRO A 1 87 ? 17.690 -12.897 -29.508 1.00 68.12 87 PRO A C 1
ATOM 733 O O . PRO A 1 87 ? 17.962 -14.090 -29.624 1.00 68.12 87 PRO A O 1
ATOM 736 N N . PHE A 1 88 ? 17.747 -12.258 -28.351 1.00 59.38 88 PHE A N 1
ATOM 737 C CA . PHE A 1 88 ? 18.166 -12.870 -27.111 1.00 59.38 88 PHE A CA 1
ATOM 738 C C . PHE A 1 88 ? 16.935 -13.261 -26.285 1.00 59.38 88 PHE A C 1
ATOM 740 O O . PHE A 1 88 ? 16.077 -12.419 -26.023 1.00 59.38 88 PHE A O 1
ATOM 747 N N . SER A 1 89 ? 16.808 -14.531 -25.888 1.00 52.62 89 SER A N 1
ATOM 748 C CA . SER A 1 89 ? 15.680 -15.017 -25.078 1.00 52.62 89 SER A CA 1
ATOM 749 C C . SER A 1 89 ? 16.118 -15.326 -23.647 1.00 52.62 89 SER A C 1
ATOM 751 O O . SER A 1 89 ? 16.157 -16.488 -23.241 1.00 52.62 89 SER A O 1
ATOM 753 N N . ILE A 1 90 ? 16.447 -14.300 -22.860 1.00 49.34 90 ILE A N 1
ATOM 754 C CA . ILE A 1 90 ? 16.579 -14.493 -21.410 1.00 49.34 90 ILE A CA 1
ATOM 755 C C . ILE A 1 90 ? 15.162 -14.550 -20.849 1.00 49.34 90 ILE A C 1
ATOM 757 O O . ILE A 1 90 ? 14.442 -13.552 -20.843 1.00 49.34 90 ILE A O 1
ATOM 761 N N . ILE A 1 91 ? 14.754 -15.723 -20.379 1.00 46.59 91 ILE A N 1
ATOM 762 C CA . ILE A 1 91 ? 13.634 -15.834 -19.450 1.00 46.59 91 ILE A CA 1
ATOM 763 C C . ILE A 1 91 ? 14.279 -15.877 -18.072 1.00 46.59 91 ILE A C 1
ATOM 765 O O . ILE A 1 91 ? 14.807 -16.914 -17.678 1.00 46.59 91 ILE A O 1
ATOM 769 N N . LEU A 1 92 ? 14.288 -14.745 -17.365 1.00 41.66 92 LEU A N 1
ATOM 770 C CA . LEU A 1 92 ? 14.722 -14.731 -15.973 1.00 41.66 92 LEU A CA 1
ATOM 771 C C . LEU A 1 92 ? 13.772 -15.633 -15.178 1.00 41.66 92 LEU A C 1
ATOM 773 O O . LEU A 1 92 ? 12.549 -15.487 -15.245 1.00 41.66 92 LEU A O 1
ATOM 777 N N . THR A 1 93 ? 14.332 -16.612 -14.471 1.00 39.78 93 THR A N 1
ATOM 778 C CA . THR A 1 93 ? 13.569 -17.500 -13.596 1.00 39.78 93 THR A CA 1
ATOM 779 C C . THR A 1 93 ? 12.904 -16.635 -12.523 1.00 39.78 93 THR A C 1
ATOM 781 O O . THR A 1 93 ? 13.603 -15.852 -11.874 1.00 39.78 93 THR A O 1
ATOM 784 N N . PRO A 1 94 ? 11.576 -16.714 -12.321 1.00 41.41 94 PRO A N 1
ATOM 785 C CA . PRO A 1 94 ? 10.929 -15.905 -11.300 1.00 41.41 94 PRO A CA 1
ATOM 786 C C . PRO A 1 94 ? 11.535 -16.237 -9.928 1.00 41.41 94 PRO A C 1
ATOM 788 O O . PRO A 1 94 ? 11.756 -17.420 -9.641 1.00 41.41 94 PRO A O 1
ATOM 791 N N . PRO A 1 95 ? 11.800 -15.234 -9.070 1.00 42.31 95 PRO A N 1
ATOM 792 C CA . PRO A 1 95 ? 12.251 -15.500 -7.713 1.00 42.31 95 PRO A CA 1
ATOM 793 C C . PRO A 1 95 ? 11.209 -16.341 -6.966 1.00 42.31 95 PRO A C 1
ATOM 795 O O . PRO A 1 95 ? 10.018 -16.336 -7.299 1.00 42.31 95 PRO A O 1
ATOM 798 N N . SER A 1 96 ? 11.680 -17.098 -5.976 1.00 45.09 96 SER A N 1
ATOM 799 C CA . SER A 1 96 ? 10.884 -18.080 -5.243 1.00 45.09 96 SER A CA 1
ATOM 800 C C . SER A 1 96 ? 9.610 -17.474 -4.627 1.00 45.09 96 SER A C 1
ATOM 802 O O . SER A 1 96 ? 9.535 -16.312 -4.238 1.00 45.09 96 SER A O 1
ATOM 804 N N . LYS A 1 97 ? 8.568 -18.307 -4.590 1.00 51.94 97 LYS A N 1
ATOM 805 C CA . LYS A 1 97 ? 7.130 -17.998 -4.498 1.00 51.94 97 LYS A CA 1
ATOM 806 C C . LYS A 1 97 ? 6.598 -17.329 -3.213 1.00 51.94 97 LYS A C 1
ATOM 808 O O . LYS A 1 97 ? 5.388 -17.336 -3.023 1.00 51.94 97 LYS A O 1
ATOM 813 N N . TYR A 1 98 ? 7.424 -16.739 -2.352 1.00 54.09 98 TYR A N 1
ATOM 814 C CA . TYR A 1 98 ? 6.957 -16.194 -1.066 1.00 54.09 98 TYR A CA 1
ATOM 815 C C . TYR A 1 98 ? 7.413 -14.751 -0.846 1.00 54.09 98 TYR A C 1
ATOM 817 O O . TYR A 1 98 ? 8.197 -14.466 0.050 1.00 54.09 98 TYR A O 1
ATOM 825 N N . ARG A 1 99 ? 6.915 -13.823 -1.673 1.00 67.69 99 ARG A N 1
ATOM 826 C CA . ARG A 1 99 ? 7.158 -12.382 -1.467 1.00 67.69 99 ARG A CA 1
ATOM 827 C C . ARG A 1 99 ? 6.289 -11.770 -0.360 1.00 67.69 99 ARG A C 1
ATOM 829 O O . ARG A 1 99 ? 6.560 -10.660 0.078 1.00 67.69 99 ARG A O 1
ATOM 836 N N . MET A 1 100 ? 5.241 -12.471 0.077 1.00 76.00 100 MET A N 1
ATOM 837 C CA . MET A 1 100 ? 4.263 -11.968 1.038 1.00 76.00 100 MET A CA 1
ATOM 838 C C . MET A 1 100 ? 3.636 -13.115 1.840 1.00 76.00 100 MET A C 1
ATOM 840 O O . MET A 1 100 ? 3.305 -14.158 1.274 1.00 76.00 100 MET A O 1
ATOM 844 N N . VAL A 1 101 ? 3.431 -12.896 3.138 1.00 79.62 101 VAL A N 1
ATOM 845 C CA . VAL A 1 101 ? 2.663 -13.761 4.047 1.00 79.62 101 VAL A CA 1
ATOM 846 C C . VAL A 1 101 ? 1.625 -12.904 4.771 1.00 79.62 101 VAL A C 1
ATOM 848 O O . VAL A 1 101 ? 1.965 -11.819 5.236 1.00 79.62 101 VAL A O 1
ATOM 851 N N . SER A 1 102 ? 0.381 -13.371 4.890 1.00 81.06 102 SER A N 1
ATOM 852 C CA . SER A 1 102 ? -0.595 -12.773 5.805 1.00 81.06 102 SER A CA 1
ATOM 853 C C . SER A 1 102 ? -0.705 -13.605 7.081 1.00 81.06 102 SER A C 1
ATOM 855 O O . SER A 1 102 ? -0.628 -14.835 7.055 1.00 81.06 102 SER A O 1
ATOM 857 N N . VAL A 1 103 ? -0.806 -12.923 8.218 1.00 82.94 103 VAL A N 1
ATOM 858 C CA . VAL A 1 103 ? -0.951 -13.538 9.539 1.00 82.94 103 VAL A CA 1
ATOM 859 C C . VAL A 1 103 ? -2.157 -12.917 10.217 1.00 82.94 103 VAL A C 1
ATOM 861 O O . VAL A 1 103 ? -2.181 -11.713 10.463 1.00 82.94 103 VAL A O 1
ATOM 864 N N . GLU A 1 104 ? -3.159 -13.727 10.536 1.00 85.94 104 GLU A N 1
ATOM 865 C CA . GLU A 1 104 ? -4.331 -13.251 11.261 1.00 85.94 104 GLU A CA 1
ATOM 866 C C . GLU A 1 104 ? -3.945 -12.767 12.667 1.00 85.94 104 GLU A C 1
ATOM 868 O O . GLU A 1 104 ? -3.243 -13.447 13.424 1.00 85.94 104 GLU A O 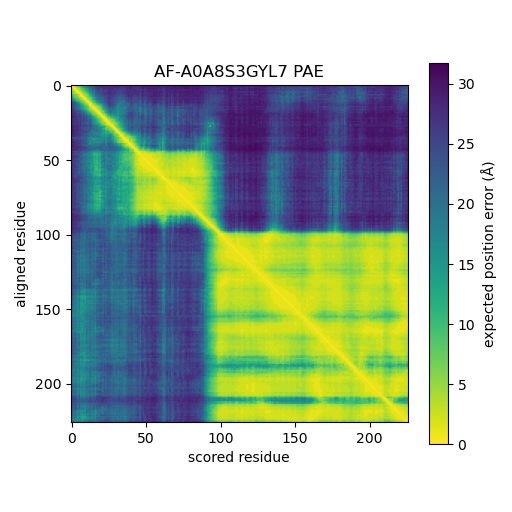1
ATOM 873 N N . LEU A 1 105 ? -4.395 -11.565 13.018 1.00 80.75 105 LEU A N 1
ATOM 874 C CA . LEU A 1 105 ? -4.207 -10.995 14.339 1.00 80.75 105 LEU A CA 1
ATOM 875 C C . LEU A 1 105 ? -5.220 -11.585 15.314 1.00 80.75 105 LEU A C 1
ATOM 877 O O . LEU A 1 105 ? -6.423 -11.600 15.068 1.00 80.75 105 LEU A O 1
ATOM 881 N N . SER A 1 106 ? -4.734 -11.967 16.494 1.00 90.69 106 SER A N 1
ATOM 882 C CA . SER A 1 106 ? -5.606 -12.330 17.608 1.00 90.69 106 SER A CA 1
ATOM 883 C C . SER A 1 106 ? -6.522 -11.162 17.976 1.00 90.69 106 SER A C 1
ATOM 885 O O . SER A 1 106 ? -6.044 -10.043 18.195 1.00 90.69 106 SER A O 1
ATOM 887 N N . SER A 1 107 ? -7.815 -11.439 18.156 1.00 90.06 107 SER A N 1
ATOM 888 C CA . SER A 1 107 ? -8.816 -10.463 18.611 1.00 90.06 107 SER A CA 1
ATOM 889 C C . SER A 1 107 ? -8.504 -9.854 19.985 1.00 90.06 107 SER A C 1
ATOM 891 O O . SER A 1 107 ? -9.070 -8.832 20.374 1.00 90.06 107 SER A O 1
ATOM 893 N N . TYR A 1 108 ? -7.599 -10.479 20.741 1.00 88.94 108 TYR A N 1
ATOM 894 C CA . TYR A 1 108 ? -7.133 -9.996 22.037 1.00 88.94 108 TYR A CA 1
ATOM 895 C C . TYR A 1 108 ? -5.926 -9.056 21.935 1.00 88.94 108 TYR A C 1
ATOM 897 O O . TYR A 1 108 ? -5.619 -8.385 22.924 1.00 88.94 108 TYR A O 1
ATOM 905 N N . SER A 1 109 ? -5.256 -8.993 20.778 1.00 93.00 109 SER A N 1
ATOM 906 C CA . SER A 1 109 ? -4.074 -8.147 20.588 1.00 93.00 109 SER A CA 1
ATOM 907 C C . SER A 1 109 ? -4.421 -6.653 20.703 1.00 93.00 109 SER A C 1
ATOM 909 O O . SER A 1 109 ? -5.507 -6.235 20.278 1.00 93.00 109 SER A O 1
ATOM 911 N N . PRO A 1 110 ? -3.522 -5.823 21.266 1.00 92.75 110 PRO A N 1
ATOM 912 C CA . PRO A 1 110 ? -3.717 -4.373 21.326 1.00 92.75 110 PRO A CA 1
ATOM 913 C C . PRO A 1 110 ? -3.959 -3.752 19.946 1.00 92.75 110 PRO A C 1
ATOM 915 O O . PRO A 1 110 ? -4.813 -2.878 19.790 1.00 92.75 110 PRO A O 1
ATOM 918 N N . GLU A 1 111 ? -3.242 -4.228 18.930 1.00 89.44 111 GLU A N 1
ATOM 919 C CA . GLU A 1 111 ? -3.349 -3.774 17.548 1.00 89.44 111 GLU A CA 1
ATOM 920 C C . GLU A 1 111 ? -4.742 -4.032 16.981 1.00 89.44 111 GLU A C 1
ATOM 922 O O . GLU A 1 111 ? -5.344 -3.105 16.431 1.00 89.44 111 GLU A O 1
ATOM 927 N N . TYR A 1 112 ? -5.267 -5.249 17.162 1.00 93.44 112 TYR A N 1
ATOM 928 C CA . TYR A 1 112 ? -6.615 -5.604 16.732 1.00 93.44 112 TYR A CA 1
ATOM 929 C C . TYR A 1 112 ? -7.653 -4.705 17.401 1.00 93.44 112 TYR A C 1
ATOM 931 O O . TYR A 1 112 ? -8.464 -4.091 16.711 1.00 93.44 112 TYR A O 1
ATOM 939 N N . LYS A 1 113 ? -7.605 -4.577 18.735 1.00 95.62 113 LYS A N 1
ATOM 940 C CA . LYS A 1 113 ? -8.567 -3.761 19.496 1.00 95.62 113 LYS A CA 1
ATOM 941 C C . LYS A 1 113 ? -8.560 -2.307 19.041 1.00 95.62 113 LYS A C 1
ATOM 943 O O . LYS A 1 113 ? -9.616 -1.742 18.787 1.00 95.62 113 LYS A O 1
ATOM 948 N N . ARG A 1 114 ? -7.375 -1.733 18.826 1.00 94.81 114 ARG A N 1
ATOM 949 C CA . ARG A 1 114 ? -7.227 -0.350 18.360 1.00 94.81 114 ARG A CA 1
ATOM 950 C C . ARG A 1 114 ? -7.803 -0.130 16.958 1.00 94.81 114 ARG A C 1
ATOM 952 O O . ARG A 1 114 ? -8.377 0.923 16.693 1.00 94.81 114 ARG A O 1
ATOM 959 N N . ILE A 1 115 ? -7.626 -1.086 16.042 1.00 93.69 115 ILE A N 1
ATOM 960 C CA . ILE A 1 115 ? -8.229 -1.009 14.699 1.00 93.69 115 ILE A CA 1
ATOM 961 C C . ILE A 1 115 ? -9.747 -1.192 14.801 1.00 93.69 115 ILE A C 1
ATOM 963 O O . ILE A 1 115 ? -10.495 -0.430 14.194 1.00 93.69 115 ILE A O 1
ATOM 967 N N . GLN A 1 116 ? -10.197 -2.150 15.615 1.00 95.31 116 GLN A N 1
ATOM 968 C CA . GLN A 1 116 ? -11.610 -2.417 15.857 1.00 95.31 116 GLN A CA 1
ATOM 969 C C . GLN A 1 116 ? -12.344 -1.202 16.430 1.00 95.31 116 GLN A C 1
ATOM 971 O O . GLN A 1 116 ? -13.447 -0.907 15.980 1.00 95.31 116 GLN A O 1
ATOM 976 N N . GLU A 1 117 ? -11.759 -0.500 17.398 1.00 95.56 117 GLU A N 1
ATOM 977 C CA . GLU A 1 117 ? -12.335 0.711 17.990 1.00 95.56 117 GLU A CA 1
ATOM 978 C C . GLU A 1 117 ? -12.539 1.800 16.931 1.00 95.56 117 GLU A C 1
ATOM 980 O O . GLU A 1 117 ? -13.661 2.273 16.758 1.00 95.56 117 GLU A O 1
ATOM 985 N N . LYS A 1 118 ? -11.494 2.116 16.151 1.00 93.81 118 LYS A N 1
ATOM 986 C CA . LYS A 1 118 ? -11.574 3.100 15.055 1.00 93.81 118 LYS A CA 1
ATOM 987 C C . LYS A 1 118 ? -12.618 2.732 14.005 1.00 93.81 118 LYS A C 1
ATOM 989 O O . LYS A 1 118 ? -13.323 3.600 13.503 1.00 93.81 118 LYS A O 1
ATOM 994 N N . PHE A 1 119 ? -12.699 1.448 13.662 1.00 93.50 119 PHE A N 1
ATOM 995 C CA . PHE A 1 119 ? -13.677 0.946 12.706 1.00 93.50 119 PHE A CA 1
ATOM 996 C C . PHE A 1 119 ? -15.101 1.097 13.246 1.00 93.50 119 PHE A C 1
ATOM 998 O O . PHE A 1 119 ? -15.939 1.719 12.601 1.00 93.50 119 PHE A O 1
ATOM 1005 N N . ARG A 1 120 ? -15.372 0.587 14.453 1.00 94.12 120 ARG A N 1
ATOM 1006 C CA . ARG A 1 120 ? -16.714 0.594 15.058 1.00 94.12 120 ARG A CA 1
ATOM 1007 C C . ARG A 1 120 ? -17.241 1.994 15.342 1.00 94.12 120 ARG A C 1
ATOM 1009 O O . ARG A 1 120 ? -18.449 2.186 15.291 1.00 94.12 120 ARG A O 1
ATOM 1016 N N . GLU A 1 121 ? -16.359 2.951 15.624 1.00 95.00 121 GLU A N 1
ATOM 1017 C CA . GLU A 1 121 ? -16.747 4.350 15.819 1.00 95.00 121 GLU A CA 1
ATOM 1018 C C . GLU A 1 121 ? -17.434 4.939 14.574 1.00 95.00 121 GLU A C 1
ATOM 1020 O O . GLU A 1 121 ? -18.331 5.768 14.705 1.00 95.00 121 GLU A O 1
ATOM 1025 N N . LYS A 1 122 ? -17.027 4.517 13.369 1.00 94.62 122 LYS A N 1
ATOM 1026 C CA . LYS A 1 122 ? -17.485 5.107 12.098 1.00 94.62 122 LYS A CA 1
ATOM 1027 C C . LYS A 1 122 ? -18.348 4.176 11.246 1.00 94.62 122 LYS A C 1
ATOM 1029 O O . LYS A 1 122 ? -19.088 4.654 10.395 1.00 94.62 122 LYS A O 1
ATOM 1034 N N . LEU A 1 123 ? -18.248 2.865 11.454 1.00 92.75 123 LEU A N 1
ATOM 1035 C CA . LEU A 1 123 ? -18.901 1.816 10.667 1.00 92.75 123 LEU A CA 1
ATOM 1036 C C . LEU A 1 123 ? -19.626 0.824 11.594 1.00 92.75 123 LEU A C 1
ATOM 1038 O O . LEU A 1 123 ? -19.380 -0.379 11.555 1.00 92.75 123 LEU A O 1
ATOM 1042 N N . SER A 1 124 ? -20.511 1.332 12.457 1.00 92.25 124 SER A N 1
ATOM 1043 C CA . SER A 1 124 ? -21.229 0.538 13.470 1.00 92.25 124 SER A CA 1
ATOM 1044 C C . SER A 1 124 ? -22.163 -0.529 12.896 1.00 92.25 124 SER A C 1
ATOM 1046 O O . SER A 1 124 ? -22.432 -1.523 13.567 1.00 92.25 124 SER A O 1
ATOM 1048 N N . ASP A 1 125 ? -22.637 -0.330 11.666 1.00 91.88 125 ASP A N 1
ATOM 1049 C CA . ASP A 1 125 ? -23.553 -1.249 10.978 1.00 91.88 125 ASP A CA 1
ATOM 1050 C C . ASP A 1 125 ? -22.827 -2.450 10.348 1.00 91.88 125 ASP A C 1
ATOM 1052 O O . ASP A 1 125 ? -23.460 -3.362 9.818 1.00 91.88 125 ASP A O 1
ATOM 1056 N N . TYR A 1 126 ? -21.492 -2.470 10.424 1.00 90.81 126 TYR A N 1
ATOM 1057 C CA . TYR A 1 126 ? -20.637 -3.508 9.863 1.00 90.81 126 TYR A CA 1
ATOM 1058 C C . TYR A 1 126 ? -19.894 -4.258 10.970 1.00 90.81 126 TYR A C 1
ATOM 1060 O O . TYR A 1 126 ? -19.592 -3.723 12.040 1.00 90.81 126 TYR A O 1
ATOM 1068 N N . TYR A 1 127 ? -19.539 -5.513 10.699 1.00 91.25 127 TYR A N 1
ATOM 1069 C CA . TYR A 1 127 ? -18.716 -6.320 11.594 1.00 91.25 127 TYR A CA 1
ATOM 1070 C C . TYR A 1 127 ? -17.391 -6.699 10.930 1.00 91.25 127 TYR A C 1
ATOM 1072 O O . TYR A 1 127 ? -17.306 -6.915 9.725 1.00 91.25 127 TYR A O 1
ATOM 1080 N N . ILE A 1 128 ? -16.341 -6.783 11.745 1.00 93.81 128 ILE A N 1
ATOM 1081 C CA . ILE A 1 128 ? -15.011 -7.209 11.305 1.00 93.81 128 ILE A CA 1
ATOM 1082 C C . ILE A 1 128 ? -14.992 -8.735 11.263 1.00 93.81 128 ILE A C 1
ATOM 1084 O O . ILE A 1 128 ? -15.230 -9.370 12.291 1.00 93.81 128 ILE A O 1
ATOM 1088 N N . VAL A 1 129 ? -14.701 -9.301 10.089 1.00 92.38 129 VAL A N 1
ATOM 1089 C CA . VAL A 1 129 ? -14.529 -10.750 9.894 1.00 92.38 129 VAL A CA 1
ATOM 1090 C C . VAL A 1 129 ? -13.178 -11.206 10.445 1.00 92.38 129 VAL A C 1
ATOM 1092 O O . VAL A 1 129 ? -13.125 -12.104 11.277 1.00 92.38 129 VAL A O 1
ATOM 1095 N N . SER A 1 130 ? -12.098 -10.555 10.015 1.00 91.94 130 SER A N 1
ATOM 1096 C CA . SER A 1 130 ? -10.728 -10.796 10.470 1.00 91.94 130 SER A CA 1
ATOM 1097 C C . SER A 1 130 ? -9.888 -9.528 10.291 1.00 91.94 130 SER A C 1
ATOM 1099 O O . SER A 1 130 ? -10.283 -8.589 9.593 1.00 91.94 130 SER A O 1
ATOM 1101 N N . ILE A 1 131 ? -8.724 -9.483 10.941 1.00 92.50 131 ILE A N 1
ATOM 1102 C CA . ILE A 1 131 ? -7.686 -8.483 10.668 1.00 92.50 131 ILE A CA 1
ATOM 1103 C C . ILE A 1 131 ? -6.391 -9.244 10.443 1.00 92.50 131 ILE A C 1
ATOM 1105 O O . ILE A 1 131 ? -5.952 -9.978 11.323 1.00 92.50 131 ILE A O 1
ATOM 1109 N N . GLU A 1 132 ? -5.768 -9.049 9.288 1.00 90.19 132 GLU A N 1
ATOM 1110 C CA . GLU A 1 132 ? -4.530 -9.732 8.923 1.00 90.19 132 GLU A CA 1
ATOM 1111 C C . GLU A 1 132 ? -3.364 -8.743 8.871 1.00 90.19 132 GLU A C 1
ATOM 1113 O O . GLU A 1 132 ? -3.432 -7.696 8.224 1.00 90.19 132 GLU A O 1
ATOM 1118 N N . GLU A 1 133 ? -2.272 -9.079 9.556 1.00 88.19 133 GLU A N 1
ATOM 1119 C CA . GLU A 1 133 ? -0.992 -8.410 9.379 1.00 88.19 133 GLU A CA 1
ATOM 1120 C C . GLU A 1 133 ? -0.309 -8.958 8.128 1.00 88.19 133 GLU A C 1
ATOM 1122 O O . GLU A 1 133 ? -0.059 -10.158 8.000 1.00 88.19 133 GLU A O 1
ATOM 1127 N N . ILE A 1 134 ? 0.031 -8.054 7.214 1.00 87.75 134 ILE A N 1
ATOM 1128 C CA . ILE A 1 134 ? 0.721 -8.396 5.976 1.00 87.75 134 ILE A CA 1
ATOM 1129 C C . ILE A 1 134 ? 2.222 -8.235 6.179 1.00 87.75 134 ILE A C 1
ATOM 1131 O O . ILE A 1 134 ? 2.706 -7.158 6.527 1.00 87.75 134 ILE A O 1
ATOM 1135 N N . LYS A 1 135 ? 2.963 -9.310 5.920 1.00 81.19 135 LYS A N 1
ATOM 1136 C CA . LYS A 1 135 ? 4.422 -9.362 5.989 1.00 81.19 135 LYS A CA 1
ATOM 1137 C C . LYS A 1 135 ? 4.986 -9.487 4.587 1.00 81.19 135 LYS A C 1
ATOM 1139 O O . LYS A 1 135 ? 4.819 -10.511 3.930 1.00 81.19 135 LYS A O 1
ATOM 1144 N N . ASN A 1 136 ? 5.644 -8.426 4.140 1.00 83.38 136 ASN A N 1
ATOM 1145 C CA . ASN A 1 136 ? 6.363 -8.363 2.876 1.00 83.38 136 ASN A CA 1
ATOM 1146 C C . ASN A 1 136 ? 7.704 -7.668 3.136 1.00 83.38 136 ASN A C 1
ATOM 1148 O O . ASN A 1 136 ? 7.765 -6.442 3.250 1.00 83.38 136 ASN A O 1
ATOM 1152 N N . ASP A 1 137 ? 8.765 -8.462 3.279 1.00 81.50 137 ASP A N 1
ATOM 1153 C CA . ASP A 1 137 ? 10.085 -7.979 3.701 1.00 81.50 137 ASP A CA 1
ATOM 1154 C C . ASP A 1 137 ? 10.694 -6.980 2.710 1.00 81.50 137 ASP A C 1
ATOM 1156 O O . ASP A 1 137 ? 11.399 -6.057 3.119 1.00 81.50 137 ASP A O 1
ATOM 1160 N N . GLU A 1 138 ? 10.428 -7.146 1.409 1.00 81.06 138 GLU A N 1
ATOM 1161 C CA . GLU A 1 138 ? 10.920 -6.236 0.367 1.00 81.06 138 GLU A CA 1
ATOM 1162 C C . GLU A 1 138 ? 10.293 -4.845 0.533 1.00 81.06 138 GLU A C 1
ATOM 1164 O O . GLU A 1 138 ? 11.009 -3.841 0.594 1.00 81.06 138 GLU A O 1
ATOM 1169 N N . ILE A 1 139 ? 8.963 -4.787 0.671 1.00 82.94 139 ILE A N 1
ATOM 1170 C CA . ILE A 1 139 ? 8.227 -3.529 0.861 1.00 82.94 139 ILE A CA 1
ATOM 1171 C C . ILE A 1 139 ? 8.583 -2.892 2.205 1.00 82.94 139 ILE A C 1
ATOM 1173 O O . ILE A 1 139 ? 8.800 -1.682 2.264 1.00 82.94 139 ILE A O 1
ATOM 1177 N N . GLN A 1 140 ? 8.686 -3.686 3.275 1.00 83.06 140 GLN A N 1
ATOM 1178 C CA . GLN A 1 140 ? 9.008 -3.173 4.607 1.00 83.06 140 GLN A CA 1
ATOM 1179 C C . GLN A 1 140 ? 10.396 -2.515 4.637 1.00 83.06 140 GLN A C 1
ATOM 1181 O O . GLN A 1 140 ? 10.527 -1.409 5.159 1.00 83.06 140 GLN A O 1
ATOM 1186 N N . LYS A 1 141 ? 11.412 -3.132 4.018 1.00 84.94 141 LYS A N 1
ATOM 1187 C CA . LYS A 1 141 ? 12.763 -2.550 3.922 1.00 84.94 141 LYS A CA 1
ATOM 1188 C C . LYS A 1 141 ? 12.779 -1.253 3.117 1.00 84.94 141 LYS A C 1
ATOM 1190 O O . LYS A 1 141 ? 13.413 -0.287 3.533 1.00 84.94 141 LYS A O 1
ATOM 1195 N N . ALA A 1 142 ? 12.077 -1.217 1.983 1.00 83.69 142 ALA A N 1
ATOM 1196 C CA . ALA A 1 142 ? 11.965 -0.003 1.177 1.00 83.69 142 ALA A CA 1
ATOM 1197 C C . ALA A 1 142 ? 11.272 1.125 1.961 1.00 83.69 142 ALA A C 1
ATOM 1199 O O . ALA A 1 142 ? 11.755 2.256 1.979 1.00 83.69 142 ALA A O 1
ATOM 1200 N N . TYR A 1 143 ? 10.183 0.803 2.661 1.00 85.81 143 TYR A N 1
ATOM 1201 C CA . TYR A 1 143 ? 9.457 1.742 3.510 1.00 85.81 143 TYR A CA 1
ATOM 1202 C C . TYR A 1 143 ? 10.340 2.316 4.626 1.00 85.81 143 TYR A C 1
ATOM 1204 O O . TYR A 1 143 ? 10.385 3.530 4.808 1.00 85.81 143 TYR A O 1
ATOM 1212 N N . GLU A 1 144 ? 11.071 1.469 5.354 1.00 87.56 144 GLU A N 1
ATOM 1213 C CA . GLU A 1 144 ? 11.959 1.903 6.440 1.00 87.56 144 GLU A CA 1
ATOM 1214 C C . GLU A 1 144 ? 13.107 2.786 5.943 1.00 87.56 144 GLU A C 1
ATOM 1216 O O . GLU A 1 144 ? 13.420 3.793 6.581 1.00 87.56 144 GLU A O 1
ATOM 1221 N N . ALA A 1 145 ? 13.689 2.460 4.785 1.00 83.31 145 ALA A N 1
ATOM 1222 C CA . ALA A 1 145 ? 14.715 3.288 4.160 1.00 83.31 145 ALA A CA 1
ATOM 1223 C C . ALA A 1 145 ? 14.173 4.682 3.803 1.00 83.31 145 ALA A C 1
ATOM 1225 O O . ALA A 1 145 ? 14.789 5.687 4.159 1.00 83.31 145 ALA A O 1
ATOM 1226 N N . MET A 1 146 ? 12.994 4.765 3.174 1.00 81.81 146 MET A N 1
ATOM 1227 C CA . MET A 1 146 ? 12.389 6.061 2.837 1.00 81.81 146 MET A CA 1
ATOM 1228 C C . MET A 1 146 ? 11.959 6.838 4.077 1.00 81.81 146 MET A C 1
ATOM 1230 O O . MET A 1 146 ? 12.160 8.047 4.133 1.00 81.81 146 MET A O 1
ATOM 1234 N N . LYS A 1 147 ? 11.437 6.154 5.101 1.00 88.38 147 LYS A N 1
ATOM 1235 C CA . LYS A 1 147 ? 11.118 6.766 6.395 1.00 88.38 147 LYS A CA 1
ATOM 1236 C C . LYS A 1 147 ? 12.343 7.431 7.006 1.00 88.38 147 LYS A C 1
ATOM 1238 O O . LYS A 1 147 ? 12.243 8.562 7.468 1.00 88.38 147 LYS A O 1
ATOM 1243 N N . TYR A 1 148 ? 13.481 6.738 7.000 1.00 89.19 148 TYR A N 1
ATOM 1244 C CA . TYR A 1 148 ? 14.737 7.278 7.508 1.00 89.19 148 TYR A CA 1
ATOM 1245 C C . TYR A 1 148 ? 15.169 8.514 6.716 1.00 89.19 148 TYR A C 1
ATOM 1247 O O . TYR A 1 148 ? 15.445 9.541 7.328 1.00 89.19 148 TYR A O 1
ATOM 1255 N N . LEU A 1 149 ? 15.174 8.450 5.381 1.00 86.12 149 LEU A N 1
ATOM 1256 C CA . LEU A 1 149 ? 15.572 9.580 4.534 1.00 86.12 149 LEU A CA 1
ATOM 1257 C C . LEU A 1 149 ? 14.671 10.803 4.741 1.00 86.12 149 LEU A C 1
ATOM 1259 O O . LEU A 1 149 ? 15.175 11.873 5.061 1.00 86.12 149 LEU A O 1
ATOM 1263 N N . ILE A 1 150 ? 13.349 10.627 4.659 1.00 83.94 150 ILE A N 1
ATOM 1264 C CA . ILE A 1 150 ? 12.382 11.722 4.826 1.00 83.94 150 ILE A CA 1
ATOM 1265 C C . ILE A 1 150 ? 12.475 12.307 6.235 1.00 83.94 150 ILE A C 1
ATOM 1267 O O . ILE A 1 150 ? 12.494 13.521 6.393 1.00 83.94 150 ILE A O 1
ATOM 1271 N N . ALA A 1 151 ? 12.620 11.465 7.264 1.00 90.88 151 ALA A N 1
ATOM 1272 C CA . ALA A 1 151 ? 12.806 11.950 8.625 1.00 90.88 151 ALA A CA 1
ATOM 1273 C C . ALA A 1 151 ? 13.973 12.943 8.729 1.00 90.88 151 ALA A C 1
ATOM 1275 O O . ALA A 1 151 ? 13.823 13.936 9.424 1.00 90.88 151 ALA A O 1
ATOM 1276 N N . HIS A 1 152 ? 15.096 12.736 8.030 1.00 90.81 152 HIS A N 1
ATOM 1277 C CA . HIS A 1 152 ? 16.240 13.662 8.084 1.00 90.81 152 HIS A CA 1
ATOM 1278 C C . HIS A 1 152 ? 15.932 15.048 7.508 1.00 90.81 152 HIS A C 1
ATOM 1280 O O . HIS A 1 152 ? 16.588 16.017 7.886 1.00 90.81 152 HIS A O 1
ATOM 1286 N N . GLU A 1 153 ? 14.941 15.143 6.627 1.00 87.19 153 GLU A N 1
ATOM 1287 C CA . GLU A 1 153 ? 14.507 16.387 5.992 1.00 87.19 153 GLU A CA 1
ATOM 1288 C C . GLU A 1 153 ? 13.379 17.082 6.778 1.00 87.19 153 GLU A C 1
ATOM 1290 O O . GLU A 1 153 ? 13.130 18.274 6.592 1.00 87.19 153 GLU A O 1
ATOM 1295 N N . CYS A 1 154 ? 12.730 16.369 7.704 1.00 88.50 154 CYS A N 1
ATOM 1296 C CA . CYS A 1 154 ? 11.619 16.872 8.505 1.00 88.50 154 CYS A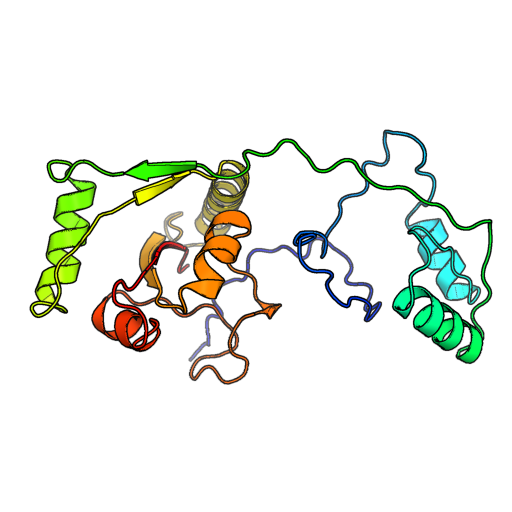 CA 1
ATOM 1297 C C . CYS A 1 154 ? 12.071 17.500 9.842 1.00 88.50 154 CYS A C 1
ATOM 1299 O O . CYS A 1 154 ? 13.066 17.077 10.449 1.00 88.50 154 CYS A O 1
ATOM 1301 N N . PRO A 1 155 ? 11.304 18.464 10.393 1.00 87.38 155 PRO A N 1
ATOM 1302 C CA . PRO A 1 155 ? 11.557 19.008 11.725 1.00 87.38 155 PRO A CA 1
ATOM 1303 C C . PRO A 1 155 ? 11.639 17.915 12.800 1.00 87.38 155 PRO A C 1
ATOM 1305 O O . PRO A 1 155 ? 10.826 16.991 12.841 1.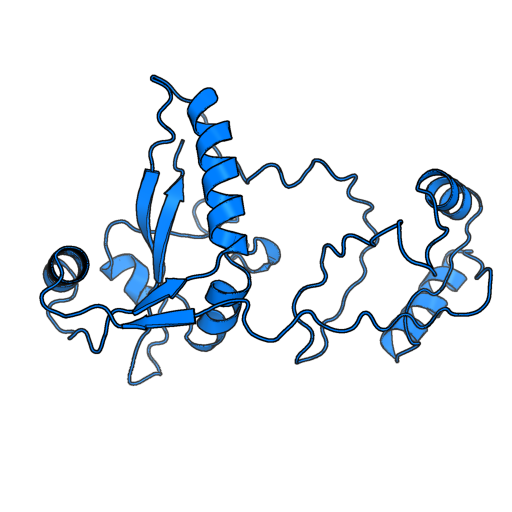00 87.38 155 PRO A O 1
ATOM 1308 N N . ASN A 1 156 ? 12.603 18.048 13.714 1.00 91.12 156 ASN A N 1
ATOM 1309 C CA . ASN A 1 156 ? 12.850 17.104 14.816 1.00 91.12 156 ASN A CA 1
ATOM 1310 C C . ASN A 1 156 ? 13.156 15.664 14.375 1.00 91.12 156 ASN A C 1
ATOM 1312 O O . ASN A 1 156 ? 12.956 14.728 15.151 1.00 91.12 156 ASN A O 1
ATOM 1316 N N . SER A 1 157 ? 13.619 15.480 13.140 1.00 90.00 157 SER A N 1
ATOM 1317 C CA . SER A 1 157 ? 13.888 14.164 12.568 1.00 90.00 157 SER A CA 1
ATOM 1318 C C . SER A 1 157 ? 12.677 13.220 12.604 1.00 90.00 157 SER A C 1
ATOM 1320 O O . SER A 1 157 ? 12.809 12.025 12.873 1.00 90.00 157 SER A O 1
ATOM 1322 N N . ASN A 1 158 ? 11.475 13.765 12.390 1.00 90.25 158 ASN A N 1
ATOM 1323 C CA . ASN A 1 158 ? 10.222 13.022 12.463 1.00 90.25 158 ASN A CA 1
ATOM 1324 C C . ASN A 1 158 ? 9.506 13.038 11.113 1.00 90.25 158 ASN A C 1
ATOM 1326 O O . ASN A 1 158 ? 9.004 14.069 10.693 1.00 90.25 158 ASN A O 1
ATOM 1330 N N . SER A 1 159 ? 9.380 11.867 10.490 1.00 87.88 159 SER A N 1
ATOM 1331 C CA . SER A 1 159 ? 8.719 11.684 9.194 1.00 87.88 159 SER A CA 1
ATOM 1332 C C . SER A 1 159 ? 7.185 11.805 9.233 1.00 87.88 159 SER A C 1
ATOM 1334 O O . SER A 1 159 ? 6.530 11.480 8.244 1.00 87.88 159 SER A O 1
ATOM 1336 N N . ASN A 1 160 ? 6.594 12.134 10.389 1.00 91.81 160 ASN A N 1
ATOM 1337 C CA . ASN A 1 160 ? 5.146 12.226 10.584 1.00 91.81 160 ASN A CA 1
ATOM 1338 C C . ASN A 1 160 ? 4.414 10.950 10.114 1.00 91.81 160 ASN A C 1
ATOM 1340 O O . ASN A 1 160 ? 3.528 10.967 9.258 1.00 91.81 160 ASN A O 1
ATOM 1344 N N . GLU A 1 161 ? 4.858 9.796 10.624 1.00 93.75 161 GLU A N 1
ATOM 1345 C CA . GLU A 1 161 ? 4.261 8.508 10.265 1.00 93.75 161 GLU A CA 1
ATOM 1346 C C . GLU A 1 161 ? 2.837 8.390 10.820 1.00 93.75 161 GLU A C 1
ATOM 1348 O O . GLU A 1 161 ? 2.609 8.406 12.032 1.00 93.75 161 GLU A O 1
ATOM 1353 N N . MET A 1 162 ? 1.880 8.175 9.923 1.00 92.44 162 MET A N 1
ATOM 1354 C CA . MET A 1 162 ? 0.481 7.939 10.247 1.00 92.44 162 MET A CA 1
ATOM 1355 C C . MET A 1 162 ? 0.064 6.519 9.877 1.00 92.44 162 MET A C 1
ATOM 1357 O O . MET A 1 162 ? 0.674 5.851 9.043 1.00 92.44 162 MET A O 1
ATOM 1361 N N . LYS A 1 163 ? -1.013 6.044 10.508 1.00 93.06 163 LYS A N 1
ATOM 1362 C CA . LYS A 1 163 ? -1.682 4.802 10.117 1.00 93.06 163 LYS A CA 1
ATOM 1363 C C . LYS A 1 163 ? -3.087 5.117 9.625 1.00 93.06 163 LYS A C 1
ATOM 1365 O O . LYS A 1 163 ? -3.918 5.551 10.430 1.00 93.06 163 LYS A O 1
ATOM 1370 N N . LEU A 1 164 ? -3.320 4.887 8.339 1.00 93.12 164 LEU A N 1
ATOM 1371 C CA . LEU A 1 164 ? -4.483 5.358 7.592 1.00 93.12 164 LEU A CA 1
ATOM 1372 C C . LEU A 1 164 ? -5.144 4.206 6.826 1.00 93.12 164 LEU A C 1
ATOM 1374 O O . LEU A 1 164 ? -4.500 3.223 6.472 1.00 93.12 164 LEU A O 1
ATOM 1378 N N . PHE A 1 165 ? -6.436 4.334 6.576 1.00 94.12 165 PHE A N 1
ATOM 1379 C CA . PHE A 1 165 ? -7.251 3.399 5.822 1.00 94.12 165 PHE A CA 1
ATOM 1380 C C . PHE A 1 165 ? -7.173 3.669 4.317 1.00 94.12 165 PHE A C 1
ATOM 1382 O O . PHE A 1 165 ? -7.090 4.821 3.894 1.00 94.12 165 PHE A O 1
ATOM 1389 N N . HIS A 1 166 ? -7.225 2.606 3.518 1.00 93.06 166 HIS A N 1
ATOM 1390 C CA . HIS A 1 166 ? -7.371 2.657 2.068 1.00 93.06 166 HIS A CA 1
ATOM 1391 C C . HIS A 1 166 ? -8.437 1.659 1.621 1.00 93.06 166 HIS A C 1
ATOM 1393 O O . HIS A 1 166 ? -8.284 0.447 1.803 1.00 93.06 166 HIS A O 1
ATOM 1399 N N . GLY A 1 167 ? -9.504 2.164 1.010 1.00 90.56 167 GLY A N 1
ATOM 1400 C CA . GLY A 1 167 ? -10.495 1.337 0.333 1.00 90.56 167 GLY A CA 1
ATOM 1401 C C . GLY A 1 167 ? -10.159 1.157 -1.136 1.00 90.56 167 GLY A C 1
ATOM 1402 O O . GLY A 1 167 ? -9.768 2.100 -1.824 1.00 90.56 167 GLY A O 1
ATOM 1403 N N . THR A 1 168 ? -10.326 -0.063 -1.631 1.00 85.75 168 THR A N 1
ATOM 1404 C CA . THR A 1 168 ? -10.194 -0.372 -3.052 1.00 85.75 168 THR A CA 1
ATOM 1405 C C . THR A 1 168 ? -11.060 -1.569 -3.403 1.00 85.75 168 THR A C 1
ATOM 1407 O O . THR A 1 168 ? -11.614 -2.245 -2.536 1.00 85.75 168 THR A O 1
ATOM 1410 N N . ARG A 1 169 ? -11.158 -1.876 -4.695 1.00 85.75 169 ARG A N 1
ATOM 1411 C CA . ARG A 1 169 ? -11.876 -3.071 -5.133 1.00 85.75 169 ARG A CA 1
ATOM 1412 C C . ARG A 1 169 ? -11.114 -4.341 -4.771 1.00 85.75 169 ARG A C 1
ATOM 1414 O O . ARG A 1 169 ? -9.904 -4.391 -4.974 1.00 85.75 169 ARG A O 1
ATOM 1421 N N . THR A 1 170 ? -11.820 -5.396 -4.369 1.00 85.38 170 THR A N 1
ATOM 1422 C CA . THR A 1 170 ? -11.243 -6.682 -3.930 1.00 85.38 170 THR A CA 1
ATOM 1423 C C . THR A 1 170 ? -10.243 -7.252 -4.937 1.00 85.38 170 THR A C 1
ATOM 1425 O O . THR A 1 170 ? -9.150 -7.685 -4.577 1.00 85.38 170 THR A O 1
ATOM 1428 N N . ARG A 1 171 ? -10.539 -7.130 -6.239 1.00 83.06 171 ARG A N 1
ATOM 1429 C CA . ARG A 1 171 ? -9.646 -7.547 -7.340 1.00 83.06 171 ARG A CA 1
ATOM 1430 C C . ARG A 1 171 ? -8.256 -6.882 -7.341 1.00 83.06 171 ARG A C 1
ATOM 1432 O O . ARG A 1 171 ? -7.349 -7.402 -7.984 1.00 83.06 171 ARG A O 1
ATOM 1439 N N . ASN A 1 172 ? -8.099 -5.731 -6.684 1.00 81.50 172 ASN A N 1
ATOM 1440 C CA . ASN A 1 172 ? -6.845 -4.976 -6.622 1.00 81.50 172 ASN A CA 1
ATOM 1441 C C . ASN A 1 172 ? -5.985 -5.362 -5.408 1.00 81.50 172 ASN A C 1
ATOM 1443 O O . ASN A 1 172 ? -4.783 -5.101 -5.424 1.00 81.50 172 ASN A O 1
ATOM 1447 N N . ILE A 1 173 ? -6.575 -5.981 -4.376 1.00 85.00 173 ILE A N 1
ATOM 1448 C CA . ILE A 1 173 ? -5.916 -6.243 -3.089 1.00 85.00 173 ILE A CA 1
ATOM 1449 C C . ILE A 1 173 ? -4.652 -7.075 -3.277 1.00 85.00 173 ILE A C 1
ATOM 1451 O O . ILE A 1 173 ? -3.582 -6.624 -2.885 1.00 85.00 173 ILE A O 1
ATOM 1455 N N . ASN A 1 174 ? -4.741 -8.224 -3.955 1.00 81.94 174 ASN A N 1
ATOM 1456 C CA . ASN A 1 174 ? -3.581 -9.101 -4.138 1.00 81.94 174 ASN A CA 1
ATOM 1457 C C . ASN A 1 174 ? -2.400 -8.360 -4.767 1.00 81.94 174 ASN A C 1
ATOM 1459 O O . ASN A 1 174 ? -1.287 -8.485 -4.279 1.00 81.94 174 ASN A O 1
ATOM 1463 N N . SER A 1 175 ? -2.646 -7.525 -5.783 1.00 79.06 175 SER A N 1
ATOM 1464 C CA . SER A 1 175 ? -1.588 -6.729 -6.411 1.00 79.06 175 SER A CA 1
ATOM 1465 C C . SER A 1 175 ? -0.978 -5.706 -5.451 1.00 79.06 175 SER A C 1
ATOM 1467 O O . SER A 1 175 ? 0.235 -5.532 -5.472 1.00 79.06 175 SER A O 1
ATOM 1469 N N . LEU A 1 176 ? -1.782 -5.037 -4.619 1.00 81.00 176 LEU A N 1
ATOM 1470 C CA . LEU A 1 176 ? -1.288 -4.055 -3.645 1.00 81.00 176 LEU A CA 1
ATOM 1471 C C . LEU A 1 176 ? -0.458 -4.705 -2.538 1.00 81.00 176 LEU A C 1
ATOM 1473 O O . LEU A 1 176 ? 0.588 -4.180 -2.172 1.00 81.00 176 LEU A O 1
ATOM 1477 N N . LEU A 1 177 ? -0.892 -5.851 -2.014 1.00 81.31 177 LEU A N 1
ATOM 1478 C CA . LEU A 1 177 ? -0.154 -6.546 -0.957 1.00 81.31 177 LEU A CA 1
ATOM 1479 C C . LEU A 1 177 ? 1.178 -7.116 -1.467 1.00 81.31 177 LEU A C 1
ATOM 1481 O O . LEU A 1 177 ? 2.195 -7.145 -0.770 1.00 81.31 177 LEU A O 1
ATOM 1485 N N . GLU A 1 178 ? 1.170 -7.545 -2.723 1.00 76.69 178 GLU A N 1
ATOM 1486 C CA . GLU A 1 178 ? 2.332 -8.078 -3.401 1.00 76.69 178 GLU A CA 1
ATOM 1487 C C . GLU A 1 178 ? 3.345 -6.998 -3.788 1.00 76.69 178 GLU A C 1
ATOM 1489 O O . GLU A 1 178 ? 4.545 -7.188 -3.5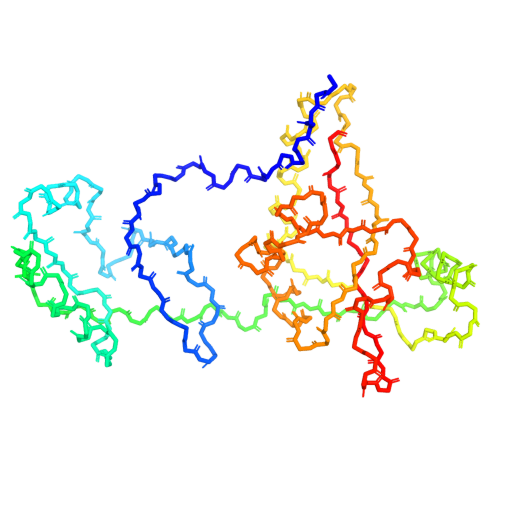63 1.00 76.69 178 GLU A O 1
ATOM 1494 N N . ASN A 1 179 ? 2.876 -5.906 -4.392 1.00 75.25 179 ASN A N 1
ATOM 1495 C CA . ASN A 1 179 ? 3.704 -4.928 -5.105 1.00 75.25 179 ASN A CA 1
ATOM 1496 C C . ASN A 1 179 ? 3.805 -3.569 -4.406 1.00 75.25 179 ASN A C 1
ATOM 1498 O O . ASN A 1 179 ? 4.644 -2.761 -4.792 1.00 75.25 179 ASN A O 1
ATOM 1502 N N . GLY A 1 180 ? 2.968 -3.312 -3.404 1.00 81.56 180 GLY A N 1
ATOM 1503 C CA . GLY A 1 180 ? 2.785 -1.988 -2.824 1.00 81.56 180 GLY A CA 1
ATOM 1504 C C . GLY A 1 180 ? 1.871 -1.100 -3.670 1.00 81.56 180 GLY A C 1
ATOM 1505 O O . GLY A 1 180 ? 1.220 -1.549 -4.616 1.00 81.56 180 GLY A O 1
ATOM 1506 N N . PHE A 1 181 ? 1.811 0.179 -3.299 1.00 78.06 181 PHE A N 1
ATOM 1507 C CA . PHE A 1 181 ? 1.119 1.202 -4.077 1.00 78.06 181 PHE A CA 1
ATOM 1508 C C . PHE A 1 181 ? 1.928 1.558 -5.326 1.00 78.06 181 PHE A C 1
ATOM 1510 O O . PHE A 1 181 ? 3.142 1.730 -5.259 1.00 78.06 181 PHE A O 1
ATOM 1517 N N . ASP A 1 182 ? 1.239 1.681 -6.456 1.00 71.75 182 ASP A N 1
ATOM 1518 C CA . ASP A 1 182 ? 1.839 1.894 -7.770 1.00 71.75 182 ASP A CA 1
ATOM 1519 C C . ASP A 1 182 ? 1.084 3.019 -8.480 1.00 71.75 182 ASP A C 1
ATOM 1521 O O . ASP A 1 182 ? -0.125 2.922 -8.724 1.00 71.75 182 ASP A O 1
ATOM 1525 N N . ASP A 1 183 ? 1.806 4.101 -8.754 1.00 64.06 183 ASP A N 1
ATOM 1526 C CA . ASP A 1 183 ? 1.256 5.376 -9.199 1.00 64.06 183 ASP A CA 1
ATOM 1527 C C . ASP A 1 183 ? 0.536 5.301 -10.537 1.00 64.06 183 ASP A C 1
ATOM 1529 O O . ASP A 1 183 ? -0.516 5.911 -10.725 1.00 64.06 183 ASP A O 1
ATOM 1533 N N . ARG A 1 184 ? 0.996 4.419 -11.419 1.00 64.31 184 ARG A N 1
ATOM 1534 C CA . ARG A 1 184 ? 0.369 4.144 -12.716 1.00 64.31 184 ARG A CA 1
ATOM 1535 C C . ARG A 1 184 ? -1.074 3.668 -12.607 1.00 64.31 184 ARG A C 1
ATOM 1537 O O . ARG A 1 184 ? -1.815 3.754 -13.587 1.00 64.31 184 ARG A O 1
ATOM 1544 N N . TYR A 1 185 ? -1.465 3.125 -11.456 1.00 68.12 185 TYR A N 1
ATOM 1545 C CA . TYR A 1 185 ? -2.824 2.654 -11.196 1.00 68.12 185 TYR A CA 1
ATOM 1546 C C . TYR A 1 185 ? -3.652 3.646 -10.376 1.00 68.12 185 TYR A C 1
ATOM 1548 O O . TYR A 1 185 ? -4.822 3.369 -10.092 1.00 68.12 185 TYR A O 1
ATOM 1556 N N . PHE A 1 186 ? -3.091 4.797 -9.998 1.00 71.31 186 PHE A N 1
ATOM 1557 C CA . PHE A 1 186 ? -3.835 5.827 -9.288 1.00 71.31 186 PHE A CA 1
ATOM 1558 C C . PHE A 1 186 ? -4.859 6.488 -10.202 1.00 71.31 186 PHE A C 1
ATOM 1560 O O . PHE A 1 186 ? -4.696 6.613 -11.418 1.00 71.31 186 PHE A O 1
ATOM 1567 N N . ASN A 1 187 ? -5.962 6.932 -9.605 1.00 67.56 187 ASN A N 1
ATOM 1568 C CA . ASN A 1 187 ? -6.988 7.628 -10.357 1.00 67.56 187 ASN A CA 1
ATOM 1569 C C . ASN A 1 187 ? -6.440 8.986 -10.824 1.00 67.56 187 ASN A C 1
ATOM 1571 O O . ASN A 1 187 ? -6.167 9.870 -10.016 1.00 67.56 187 ASN A O 1
ATOM 1575 N N . ILE A 1 188 ? -6.301 9.158 -12.139 1.00 65.06 188 ILE A N 1
ATOM 1576 C CA . ILE A 1 188 ? -5.839 10.409 -12.765 1.00 65.06 188 ILE A CA 1
ATOM 1577 C C . ILE A 1 188 ? -6.805 11.571 -12.469 1.00 65.06 188 ILE A C 1
ATOM 1579 O O . ILE A 1 188 ? -6.401 12.728 -12.472 1.00 65.06 188 ILE A O 1
ATOM 1583 N N . LYS A 1 189 ? -8.078 11.279 -12.170 1.00 73.12 189 LYS A N 1
ATOM 1584 C CA . LYS A 1 189 ? -9.112 12.275 -11.843 1.00 73.12 189 LYS A CA 1
ATOM 1585 C C . LYS A 1 189 ? -9.345 12.436 -10.337 1.00 73.12 189 LYS A C 1
ATOM 1587 O O . LYS A 1 189 ? -10.452 12.772 -9.927 1.00 73.12 189 LYS A O 1
ATOM 1592 N N . GLY A 1 190 ? -8.349 12.136 -9.507 1.00 68.88 190 GLY A N 1
ATOM 1593 C CA . GLY A 1 190 ? -8.441 12.371 -8.070 1.00 68.88 190 GLY A CA 1
ATOM 1594 C C . GLY A 1 190 ? -8.581 13.865 -7.744 1.00 68.88 190 GLY A C 1
ATOM 1595 O O . GLY A 1 190 ? -7.935 14.703 -8.371 1.00 68.88 190 GLY A O 1
ATOM 1596 N N . ASN A 1 191 ? -9.415 14.203 -6.757 1.00 79.44 191 ASN A N 1
ATOM 1597 C CA . ASN A 1 191 ? -9.738 15.596 -6.406 1.00 79.44 191 ASN A CA 1
ATOM 1598 C C . ASN A 1 191 ? -8.538 16.412 -5.892 1.00 79.44 191 ASN A C 1
ATOM 1600 O O . ASN A 1 191 ? -8.564 17.637 -5.962 1.00 79.44 191 ASN A O 1
ATOM 1604 N N . TYR A 1 192 ? -7.506 15.744 -5.372 1.00 77.50 192 TYR A N 1
ATOM 1605 C CA . TYR A 1 192 ? -6.336 16.363 -4.740 1.00 77.50 192 TYR A CA 1
ATOM 1606 C C . TYR A 1 192 ? -5.019 15.979 -5.431 1.00 77.50 192 TYR A C 1
ATOM 1608 O O . TYR A 1 192 ? -3.950 16.124 -4.850 1.00 77.50 192 TYR A O 1
ATOM 1616 N N . GLY A 1 193 ? -5.097 15.489 -6.671 1.00 76.88 193 GLY A N 1
ATOM 1617 C CA . GLY A 1 193 ? -3.938 15.082 -7.462 1.00 76.88 193 GLY A CA 1
ATOM 1618 C C . GLY A 1 193 ? -3.884 13.584 -7.757 1.00 76.88 193 GLY A C 1
ATOM 1619 O O . GLY A 1 193 ? -4.739 12.794 -7.338 1.00 76.88 193 GLY A O 1
ATOM 1620 N N . HIS A 1 194 ? -2.872 13.205 -8.532 1.00 74.56 194 HIS A N 1
ATOM 1621 C CA . HIS A 1 194 ? -2.634 11.832 -8.953 1.00 74.56 194 HIS A CA 1
ATOM 1622 C C . HIS A 1 194 ? -1.852 11.089 -7.865 1.00 74.56 194 HIS A C 1
ATOM 1624 O O . HIS A 1 194 ? -0.644 11.251 -7.738 1.00 74.56 194 HIS A O 1
ATOM 1630 N N . GLY A 1 195 ? -2.559 10.318 -7.039 1.00 78.75 195 GLY A N 1
ATOM 1631 C CA . GLY A 1 195 ? -1.995 9.741 -5.821 1.00 78.75 195 GLY A CA 1
ATOM 1632 C C . GLY A 1 195 ? -2.814 8.580 -5.267 1.00 78.75 195 GLY A C 1
ATOM 1633 O O . GLY A 1 195 ? -3.959 8.356 -5.673 1.00 78.75 195 GLY A O 1
ATOM 1634 N N . ALA A 1 196 ? -2.231 7.858 -4.310 1.00 84.00 196 ALA A N 1
ATOM 1635 C CA . ALA A 1 196 ? -2.984 6.986 -3.422 1.00 84.00 196 ALA A CA 1
ATOM 1636 C C . ALA A 1 196 ? -3.744 7.845 -2.407 1.00 84.00 196 ALA A C 1
ATOM 1638 O O . ALA A 1 196 ? -3.191 8.779 -1.831 1.00 84.00 196 ALA A O 1
ATOM 1639 N N . TYR A 1 197 ? -5.011 7.510 -2.178 1.00 88.19 197 TYR A N 1
ATOM 1640 C CA . TYR A 1 197 ? -5.863 8.217 -1.228 1.00 88.19 197 TYR A CA 1
ATOM 1641 C C . TYR A 1 197 ? -5.986 7.376 0.033 1.00 88.19 197 TYR A C 1
ATOM 1643 O O . TYR A 1 197 ? -6.338 6.195 -0.026 1.00 88.19 197 TYR A O 1
ATOM 1651 N N . LEU A 1 198 ? -5.671 8.001 1.159 1.00 92.06 198 LEU A N 1
ATOM 1652 C CA . LEU A 1 198 ? -5.668 7.404 2.482 1.00 92.06 198 LEU A CA 1
ATOM 1653 C C . LEU A 1 198 ? -6.538 8.262 3.401 1.00 92.06 198 LEU A C 1
ATOM 1655 O O . LEU A 1 198 ? -6.552 9.486 3.269 1.00 92.06 198 LEU A O 1
ATOM 1659 N N . ALA A 1 199 ? -7.256 7.635 4.326 1.00 93.00 199 ALA A N 1
ATOM 1660 C CA . ALA A 1 199 ? -8.135 8.328 5.260 1.00 93.00 199 ALA A CA 1
ATOM 1661 C C . ALA A 1 199 ? -7.872 7.896 6.702 1.00 93.00 199 ALA A C 1
ATOM 1663 O O . ALA A 1 199 ? -7.644 6.729 6.995 1.00 93.00 199 ALA A O 1
ATOM 1664 N N . ASP A 1 200 ? -7.922 8.837 7.628 1.00 93.94 200 ASP A N 1
ATOM 1665 C CA . ASP A 1 200 ? -7.963 8.562 9.064 1.00 93.94 200 ASP A CA 1
ATOM 1666 C C . ASP A 1 200 ? -9.309 7.955 9.488 1.00 93.94 200 ASP A C 1
ATOM 1668 O O . ASP A 1 200 ? -9.352 7.086 10.362 1.00 93.94 200 ASP A O 1
ATOM 1672 N N . ASP A 1 201 ? -10.381 8.386 8.821 1.00 93.88 201 ASP A N 1
ATOM 1673 C CA . ASP A 1 201 ? -11.741 7.884 8.964 1.00 93.88 201 ASP A CA 1
ATOM 1674 C C . ASP A 1 201 ? -12.001 6.691 8.015 1.00 93.88 201 ASP A C 1
ATOM 1676 O O . ASP A 1 201 ? -11.977 6.861 6.787 1.00 93.88 201 ASP A O 1
ATOM 1680 N N . PRO A 1 202 ? -12.274 5.482 8.540 1.00 94.31 202 PRO A N 1
ATOM 1681 C CA . PRO A 1 202 ? -12.542 4.314 7.711 1.00 94.31 202 PRO A CA 1
ATOM 1682 C C . PRO A 1 202 ? -13.830 4.437 6.886 1.00 94.31 202 PRO A C 1
ATOM 1684 O O . PRO A 1 202 ? -13.896 3.821 5.826 1.00 94.31 202 PRO A O 1
ATOM 1687 N N . SER A 1 203 ? -14.814 5.258 7.278 1.00 94.25 203 SER A N 1
ATOM 1688 C CA . SER A 1 203 ? -16.037 5.459 6.479 1.00 94.25 203 SER A CA 1
ATOM 1689 C C . SER A 1 203 ? -15.740 6.066 5.106 1.00 94.25 203 SER A C 1
ATOM 1691 O O . SER A 1 203 ? -16.277 5.606 4.102 1.00 94.25 203 SER A O 1
ATOM 1693 N N . LYS A 1 204 ? -14.778 6.995 5.026 1.00 93.38 204 LYS A N 1
ATOM 1694 C CA . LYS A 1 204 ? -14.316 7.557 3.746 1.00 93.38 204 LYS A CA 1
ATOM 1695 C C . LYS A 1 204 ? -13.673 6.501 2.860 1.00 93.38 204 LYS A C 1
ATOM 1697 O O . LYS A 1 204 ? -13.831 6.536 1.650 1.00 93.38 204 LYS A O 1
ATOM 1702 N N . SER A 1 205 ? -12.918 5.576 3.451 1.00 92.81 205 SER A N 1
ATOM 1703 C CA . SER A 1 205 ? -12.313 4.470 2.702 1.00 92.81 205 SER A CA 1
ATOM 1704 C C . SER A 1 205 ? -13.361 3.449 2.266 1.00 92.81 205 SER A C 1
ATOM 1706 O O . SER A 1 205 ? -13.266 2.908 1.169 1.00 92.81 205 SER A O 1
ATOM 1708 N N . HIS A 1 206 ? -14.380 3.211 3.091 1.00 92.25 206 HIS A N 1
ATOM 1709 C CA . HIS A 1 206 ? -15.458 2.261 2.821 1.00 92.25 206 HIS A CA 1
ATOM 1710 C C . HIS A 1 206 ? -16.171 2.527 1.495 1.00 92.25 206 HIS A C 1
ATOM 1712 O O . HIS A 1 206 ? -16.411 1.590 0.737 1.00 92.25 206 HIS A O 1
ATOM 1718 N N . GLU A 1 207 ? -16.404 3.800 1.163 1.00 90.25 207 GLU A N 1
ATOM 1719 C CA . GLU A 1 207 ? -17.027 4.238 -0.099 1.00 90.25 207 GLU A CA 1
ATOM 1720 C C . GLU A 1 207 ? -16.287 3.755 -1.363 1.00 90.25 207 GLU A C 1
ATOM 1722 O O . GLU A 1 207 ? -16.877 3.680 -2.441 1.00 90.25 207 GLU A O 1
ATOM 1727 N N . PHE A 1 208 ? -15.003 3.401 -1.244 1.00 88.31 208 PHE A N 1
ATOM 1728 C CA . PHE A 1 208 ? -14.168 2.918 -2.349 1.00 88.31 208 PHE A CA 1
ATOM 1729 C C . PHE A 1 208 ? -13.984 1.393 -2.363 1.00 88.31 208 PHE A C 1
ATOM 1731 O O . PHE A 1 208 ? -13.305 0.861 -3.251 1.00 88.31 208 PHE A O 1
ATOM 1738 N N . THR A 1 209 ? -14.575 0.679 -1.401 1.00 89.06 209 THR A N 1
ATOM 1739 C CA . THR A 1 209 ? -14.607 -0.790 -1.385 1.00 89.06 209 THR A CA 1
ATOM 1740 C C . THR A 1 209 ? -15.645 -1.333 -2.378 1.00 89.06 209 THR A C 1
ATOM 1742 O O . THR A 1 209 ? -16.440 -0.588 -2.952 1.00 89.06 209 THR A O 1
ATOM 1745 N N . SER A 1 210 ? -15.600 -2.635 -2.683 1.00 78.81 210 SER A N 1
ATOM 1746 C CA . SER A 1 210 ? -16.568 -3.241 -3.616 1.00 78.81 210 SER A CA 1
ATOM 1747 C C . SER A 1 210 ? -17.898 -3.486 -2.910 1.00 78.81 210 SER A C 1
ATOM 1749 O O . SER A 1 210 ? -17.982 -4.344 -2.043 1.00 78.81 210 SER A O 1
ATOM 1751 N N . LEU A 1 211 ? -18.941 -2.738 -3.277 1.00 72.75 211 LEU A N 1
ATOM 1752 C CA . LEU A 1 211 ? -20.292 -2.923 -2.727 1.00 72.75 211 LEU A CA 1
ATOM 1753 C C . LEU A 1 211 ? -20.960 -4.233 -3.180 1.00 72.75 211 LEU A C 1
ATOM 1755 O O . LEU A 1 211 ? -21.936 -4.648 -2.571 1.00 72.75 211 LEU A O 1
ATOM 1759 N N . ASP A 1 212 ? -20.429 -4.866 -4.230 1.00 73.50 212 ASP A N 1
ATOM 1760 C CA . ASP A 1 212 ? -20.982 -6.092 -4.818 1.00 73.50 212 ASP A CA 1
ATOM 1761 C C . ASP A 1 212 ? -20.495 -7.379 -4.124 1.00 73.50 212 ASP A C 1
ATOM 1763 O O . ASP A 1 212 ? -20.988 -8.460 -4.438 1.00 73.50 212 ASP A O 1
ATOM 1767 N N . ASP A 1 213 ? -19.519 -7.280 -3.215 1.00 74.38 213 ASP A N 1
ATOM 1768 C CA . ASP A 1 213 ? -18.962 -8.430 -2.501 1.00 74.38 213 ASP A CA 1
ATOM 1769 C C . ASP A 1 213 ? -19.589 -8.547 -1.101 1.00 74.38 213 ASP A C 1
ATOM 1771 O O . ASP A 1 213 ? -19.667 -7.561 -0.367 1.00 74.38 213 ASP A O 1
ATOM 1775 N N . ASP A 1 214 ? -19.948 -9.770 -0.687 1.00 80.00 214 ASP A N 1
ATOM 1776 C CA . ASP A 1 214 ? -20.444 -10.063 0.673 1.00 80.00 214 ASP A CA 1
ATOM 1777 C C . ASP A 1 214 ? -19.410 -9.724 1.765 1.00 80.00 214 ASP A C 1
ATOM 1779 O O . ASP A 1 214 ? -19.757 -9.484 2.922 1.00 80.00 214 ASP A O 1
ATOM 1783 N N . VAL A 1 215 ? -18.123 -9.716 1.401 1.00 86.25 215 VAL A N 1
ATOM 1784 C CA . VAL A 1 215 ? -17.005 -9.352 2.275 1.00 86.25 215 VAL A CA 1
ATOM 1785 C C . VAL A 1 215 ? -16.182 -8.267 1.601 1.00 86.25 215 VAL A C 1
ATOM 1787 O O . VAL A 1 215 ? -15.613 -8.461 0.528 1.00 86.25 215 VAL A O 1
ATOM 1790 N N . GLN A 1 216 ? -16.070 -7.132 2.281 1.00 89.56 216 GLN A N 1
ATOM 1791 C CA . GLN A 1 216 ? -15.292 -5.989 1.827 1.00 89.56 216 GLN A CA 1
ATOM 1792 C C . GLN A 1 216 ? -13.922 -5.972 2.489 1.00 89.56 216 GLN A C 1
ATOM 1794 O O . GLN A 1 216 ? -13.787 -6.212 3.688 1.00 89.56 216 GLN A O 1
ATOM 1799 N N . ILE A 1 217 ? -12.897 -5.654 1.699 1.00 90.94 217 ILE A N 1
ATOM 1800 C CA . ILE A 1 217 ? -11.516 -5.571 2.171 1.00 90.94 217 ILE A CA 1
ATOM 1801 C C . ILE A 1 217 ? -11.059 -4.115 2.145 1.00 90.94 217 ILE A C 1
ATOM 1803 O O . ILE A 1 217 ? -11.187 -3.417 1.138 1.00 90.94 217 ILE A O 1
ATOM 1807 N N . MET A 1 218 ? -10.471 -3.682 3.255 1.00 92.50 218 MET A N 1
ATOM 1808 C CA . MET A 1 218 ? -9.848 -2.375 3.421 1.00 92.50 218 MET A CA 1
ATOM 1809 C C . MET A 1 218 ? -8.425 -2.570 3.941 1.00 92.50 218 MET A C 1
ATOM 1811 O O . MET A 1 218 ? -8.185 -3.421 4.796 1.00 92.50 218 MET A O 1
ATOM 1815 N N . LEU A 1 219 ? -7.475 -1.786 3.437 1.00 93.81 219 LEU A N 1
ATOM 1816 C CA . LEU A 1 219 ? -6.100 -1.810 3.932 1.00 93.81 219 LEU A CA 1
ATOM 1817 C C . LEU A 1 219 ? -5.928 -0.790 5.058 1.00 93.81 219 LEU A C 1
ATOM 1819 O O . LEU A 1 219 ? -6.477 0.308 4.990 1.00 93.81 219 LEU A O 1
ATOM 1823 N N . TYR A 1 220 ? -5.126 -1.135 6.065 1.00 94.69 220 TYR A N 1
ATOM 1824 C CA . TYR A 1 220 ? -4.683 -0.212 7.109 1.00 94.69 220 TYR A CA 1
ATOM 1825 C C . TYR A 1 220 ? -3.168 -0.017 7.006 1.00 94.69 220 TYR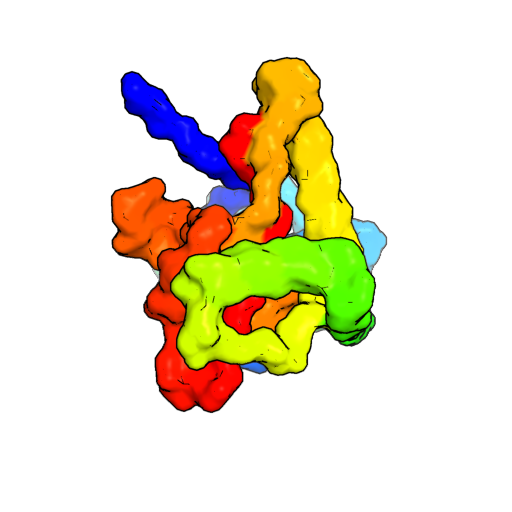 A C 1
ATOM 1827 O O . TYR A 1 220 ? -2.374 -0.848 7.446 1.00 94.69 220 TYR A O 1
ATOM 1835 N N . CYS A 1 221 ? -2.767 1.068 6.356 1.00 93.62 221 CYS A N 1
ATOM 1836 C CA . CYS A 1 221 ? -1.415 1.300 5.869 1.00 93.62 221 CYS A CA 1
ATOM 1837 C C . CYS A 1 221 ? -0.629 2.223 6.801 1.00 93.62 221 CYS A C 1
ATOM 1839 O O . CYS A 1 221 ? -1.184 3.170 7.356 1.00 93.62 221 CYS A O 1
ATOM 1841 N N . LYS A 1 222 ? 0.683 1.990 6.924 1.00 92.31 222 LYS A N 1
ATOM 1842 C CA . LYS A 1 222 ? 1.618 3.003 7.430 1.00 92.31 222 LYS A CA 1
ATOM 1843 C C . LYS A 1 222 ? 1.945 3.969 6.287 1.00 92.31 222 LYS A C 1
ATOM 1845 O O . LYS A 1 222 ? 2.250 3.514 5.187 1.00 92.31 222 LYS A O 1
ATOM 1850 N N . ALA A 1 223 ? 1.866 5.267 6.543 1.00 90.81 223 ALA A N 1
ATOM 1851 C CA . ALA A 1 223 ? 2.109 6.317 5.562 1.00 90.81 223 ALA A CA 1
ATOM 1852 C C . ALA A 1 223 ? 3.014 7.397 6.155 1.00 90.81 223 ALA A C 1
ATOM 1854 O O . ALA A 1 223 ? 2.832 7.803 7.300 1.00 90.81 223 ALA A O 1
ATOM 1855 N N . ILE A 1 224 ? 3.986 7.847 5.367 1.00 90.31 224 ILE A N 1
ATOM 1856 C CA . ILE A 1 224 ? 4.898 8.936 5.715 1.00 90.31 224 ILE A CA 1
ATOM 1857 C C . ILE A 1 224 ? 4.283 10.218 5.162 1.00 90.31 224 ILE A C 1
ATOM 1859 O O . ILE A 1 224 ? 4.132 10.333 3.947 1.00 90.31 224 ILE A O 1
ATOM 1863 N N . MET A 1 225 ? 3.890 11.140 6.039 1.00 87.75 225 MET A N 1
ATOM 1864 C CA . MET A 1 225 ? 3.169 12.353 5.632 1.00 87.75 225 MET A CA 1
ATOM 1865 C C . MET A 1 225 ? 4.074 13.579 5.471 1.00 87.75 225 MET A C 1
ATOM 1867 O O . MET A 1 225 ? 3.619 14.572 4.905 1.00 87.75 225 MET A O 1
ATOM 1871 N N . GLY A 1 226 ? 5.334 13.483 5.919 1.00 81.56 226 GLY A N 1
ATOM 1872 C CA . GLY A 1 226 ? 6.274 14.608 5.956 1.00 81.56 226 GLY A CA 1
ATOM 1873 C C . GLY A 1 226 ? 6.075 15.524 7.157 1.00 81.56 226 GLY A C 1
ATOM 1874 O O . GLY A 1 226 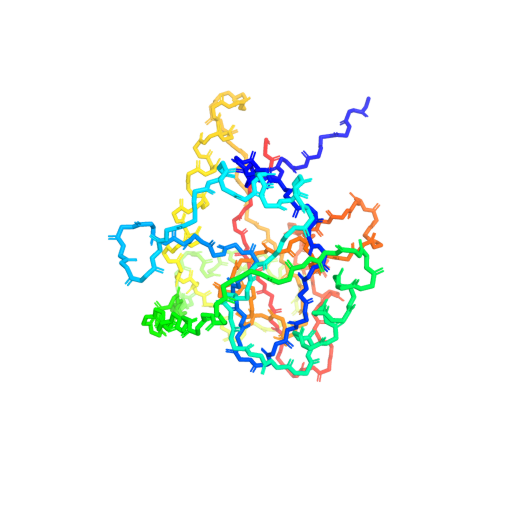? 4.953 15.575 7.717 1.00 81.56 226 GLY A O 1
#

Mean predicted aligned error: 15.95 Å

Sequence (226 aa):
MDLIEPHTALTHDRIDFNLNNLYVKRGFTRELGQRIDLSEPPCSIQLDDIVEDIRKYQFRILRPIDKFMEERIVKMKRRGYKQIGEPFSIILTPPSKYRMVSVELSSYSPEYKRIQEKFREKLSDYYIVSIEEIKNDEIQKAYEAMKYLIAHECPNSNSNEMKLFHGTRTRNINSLLENGFDDRYFNIKGNYGHGAYLADDPSKSHEFTSLDDDVQIMLYCKAIMG